Protein AF-A0A843RWC0-F1 (afdb_monomer_lite)

Sequence (268 aa):
MVGRVRRTRRLVSLVPAMLSSRRFPPHRCLAGGLMNKSSHMPDAVPSHVSTDHASERAGVTRRVALQGLAAGLGGSFALPLVAEGHPVQQHVAGRSSTPTTTKASEREFLDPHQFATLSVLAELIVPGAVATESDRFIDAALAVEAPSAQQEFLTALGAIDGFAISRHQGPFKDLGEAEQVALLEEAFTQASGQPGPRPWKKGDPVMPPSPPERPMRTLRDHVDHIKGWVAGAHYSSEAGMKELGWTGNMFFQSYPGCPHPDGHEAAE

Structure (mmCIF, N/CA/C/O backbone):
data_AF-A0A843RWC0-F1
#
_entry.id   AF-A0A843RWC0-F1
#
loop_
_atom_site.group_PDB
_atom_site.id
_atom_site.type_symbol
_atom_site.label_atom_id
_atom_site.label_alt_id
_atom_site.label_comp_id
_atom_site.label_asym_id
_atom_site.label_entity_id
_atom_site.label_seq_id
_atom_site.pdbx_PDB_ins_code
_atom_site.Cartn_x
_atom_site.Cartn_y
_atom_site.Cartn_z
_atom_site.occupancy
_atom_site.B_iso_or_equiv
_atom_site.auth_seq_id
_atom_site.auth_comp_id
_atom_site.auth_asym_id
_atom_site.auth_atom_id
_atom_site.pdbx_PDB_model_num
ATOM 1 N N . MET A 1 1 ? -19.794 47.135 44.739 1.00 41.94 1 MET A N 1
ATOM 2 C CA . MET A 1 1 ? -20.318 46.468 43.525 1.00 41.94 1 MET A CA 1
ATOM 3 C C . MET A 1 1 ? -19.608 45.121 43.432 1.00 41.94 1 MET A C 1
ATOM 5 O O . MET A 1 1 ? -18.414 45.112 43.203 1.00 41.94 1 MET A O 1
ATOM 9 N N . VAL A 1 2 ? -20.146 44.025 43.983 1.00 39.09 2 VAL A N 1
ATOM 10 C CA . VAL A 1 2 ? -21.204 43.150 43.413 1.00 39.09 2 VAL A CA 1
ATOM 11 C C . VAL A 1 2 ? -20.844 42.774 41.960 1.00 39.09 2 VAL A C 1
ATOM 13 O O . VAL A 1 2 ? -20.704 43.671 41.151 1.00 39.09 2 VAL A O 1
ATOM 16 N N . GLY A 1 3 ? -20.654 41.518 41.553 1.00 37.56 3 GLY A N 1
ATOM 17 C CA . GLY A 1 3 ? -21.132 40.288 42.158 1.00 37.56 3 GLY A CA 1
ATOM 18 C C . GLY A 1 3 ? -20.461 39.020 41.625 1.00 37.56 3 GLY A C 1
ATOM 19 O O . GLY A 1 3 ? -19.782 38.974 40.607 1.00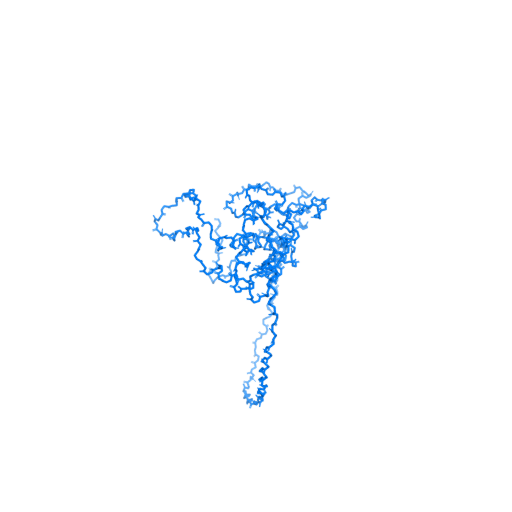 37.56 3 GLY A O 1
ATOM 20 N N . ARG A 1 4 ? -20.692 37.986 42.423 1.00 45.94 4 ARG A N 1
ATOM 21 C CA . ARG A 1 4 ? -20.321 36.583 42.295 1.00 45.94 4 ARG A CA 1
ATOM 22 C C . ARG A 1 4 ? -21.363 35.917 41.392 1.00 45.94 4 ARG A C 1
ATOM 24 O O . ARG A 1 4 ? -22.544 36.014 41.712 1.00 45.94 4 ARG A O 1
ATOM 31 N N . VAL A 1 5 ? -20.966 35.191 40.348 1.00 54.16 5 VAL A N 1
ATOM 32 C CA . VAL A 1 5 ? -21.881 34.269 39.649 1.00 54.16 5 VAL A CA 1
ATOM 33 C C . VAL A 1 5 ? -21.377 32.843 39.823 1.00 54.16 5 VAL A C 1
ATOM 35 O O . VAL A 1 5 ? -20.242 32.500 39.508 1.00 54.16 5 VAL A O 1
ATOM 38 N N . ARG A 1 6 ? -22.242 32.035 40.436 1.00 49.84 6 ARG A N 1
ATOM 39 C CA . ARG A 1 6 ? -22.098 30.609 40.721 1.00 49.84 6 ARG A CA 1
ATOM 40 C C . ARG A 1 6 ? -22.920 29.809 39.706 1.00 49.84 6 ARG A C 1
ATOM 42 O O . ARG A 1 6 ? -24.037 30.214 39.416 1.00 49.84 6 ARG A O 1
ATOM 49 N N . ARG A 1 7 ? -22.439 28.584 39.435 1.00 47.59 7 ARG A N 1
ATOM 50 C CA . ARG A 1 7 ? -23.182 27.362 39.035 1.00 47.59 7 ARG A CA 1
ATOM 51 C C . ARG A 1 7 ? -23.785 27.386 37.614 1.00 47.59 7 ARG A C 1
ATOM 53 O O . ARG A 1 7 ? -24.406 28.342 37.195 1.00 47.59 7 ARG A O 1
ATOM 60 N N . THR A 1 8 ? -23.698 26.308 36.841 1.00 43.59 8 THR A N 1
ATOM 61 C CA . THR A 1 8 ? -24.343 25.024 37.155 1.00 43.59 8 THR A CA 1
ATOM 62 C C . THR A 1 8 ? -23.790 23.901 36.269 1.00 43.59 8 THR A C 1
ATOM 64 O O . THR A 1 8 ? -23.680 24.041 35.057 1.00 43.59 8 THR A O 1
ATOM 67 N N . ARG A 1 9 ? -23.489 22.756 36.898 1.00 47.78 9 ARG A N 1
ATOM 68 C CA . ARG A 1 9 ? -23.377 21.442 36.253 1.00 47.78 9 ARG A CA 1
ATOM 69 C C . ARG A 1 9 ? -24.739 21.063 35.664 1.00 47.78 9 ARG A C 1
ATOM 71 O O . ARG A 1 9 ? -25.733 21.149 36.383 1.00 47.78 9 ARG A O 1
ATOM 78 N N . ARG A 1 10 ? -24.771 20.536 34.439 1.00 47.38 10 ARG A N 1
ATOM 79 C CA . ARG A 1 10 ? -25.832 19.621 33.999 1.00 47.38 10 ARG A CA 1
ATOM 80 C C . ARG A 1 10 ? -25.234 18.235 33.789 1.00 47.38 10 ARG A C 1
ATOM 82 O O . ARG A 1 10 ? -24.500 17.997 32.841 1.00 47.38 10 ARG A O 1
ATOM 89 N N . LEU A 1 11 ? -25.552 17.362 34.739 1.00 44.22 11 LEU A N 1
ATOM 90 C CA . LEU A 1 11 ? -25.630 15.917 34.575 1.00 44.22 11 LEU A CA 1
ATOM 91 C C . LEU A 1 11 ? -26.981 15.606 33.921 1.00 44.22 11 LEU A C 1
ATOM 93 O O . LEU A 1 11 ? -28.006 16.034 34.447 1.00 44.22 11 LEU A O 1
ATOM 97 N N . VAL A 1 12 ? -26.976 14.849 32.828 1.00 47.06 12 VAL A N 1
ATOM 98 C CA . VAL A 1 12 ? -28.115 14.052 32.337 1.00 47.06 12 VAL A CA 1
ATOM 99 C C . VAL A 1 12 ? -27.473 12.768 31.798 1.00 47.06 12 VAL A C 1
ATOM 101 O O . VAL A 1 12 ? -26.729 12.818 30.831 1.00 47.06 12 VAL A O 1
ATOM 104 N N . SER A 1 13 ? -27.370 11.732 32.630 1.00 38.44 13 SER A N 1
ATOM 105 C CA . SER A 1 13 ? -28.323 10.617 32.752 1.00 38.44 13 SER A CA 1
ATOM 106 C C . SER A 1 13 ? -28.263 9.644 31.571 1.00 38.44 13 SER A C 1
ATOM 108 O O . SER A 1 13 ? -28.875 9.869 30.533 1.00 38.44 13 SER A O 1
ATOM 110 N N . LEU A 1 14 ? -27.573 8.526 31.820 1.00 39.59 14 LEU A N 1
ATOM 111 C CA . LEU A 1 14 ? -27.787 7.212 31.210 1.00 39.59 14 LEU A CA 1
ATOM 112 C C . LEU A 1 14 ? -29.277 6.826 31.210 1.00 39.59 14 LEU A C 1
ATOM 114 O O . LEU A 1 14 ? -29.945 7.008 32.228 1.00 39.59 14 LEU A O 1
ATOM 118 N N . VAL A 1 15 ? -29.728 6.158 30.144 1.00 40.38 15 VAL A N 1
ATOM 119 C CA . VAL A 1 15 ? -30.764 5.107 30.186 1.00 40.38 15 VAL A CA 1
ATOM 120 C C . VAL A 1 15 ? -30.348 3.984 29.210 1.00 40.38 15 VAL A C 1
ATOM 122 O O . VAL A 1 15 ? -29.875 4.307 28.120 1.00 40.38 15 VAL A O 1
ATOM 125 N N . PRO A 1 16 ? -30.468 2.690 29.579 1.00 44.75 16 PRO A N 1
ATOM 126 C CA . PRO A 1 16 ? -29.917 1.563 28.825 1.00 44.75 16 PRO A CA 1
ATOM 127 C C . PRO A 1 16 ? -30.960 0.757 28.019 1.00 44.75 16 PRO A C 1
ATOM 129 O O . PRO A 1 16 ? -32.162 0.888 28.216 1.00 44.75 16 PRO A O 1
ATOM 132 N N . ALA A 1 17 ? -30.422 -0.166 27.212 1.00 35.41 17 ALA A N 1
ATOM 133 C CA . ALA A 1 17 ? -30.954 -1.485 26.846 1.00 35.41 17 ALA A CA 1
ATOM 134 C C . ALA A 1 17 ? -32.263 -1.589 26.034 1.00 35.41 17 ALA A C 1
ATOM 136 O O . ALA A 1 17 ? -33.362 -1.467 26.560 1.00 35.41 17 ALA A O 1
ATOM 137 N N . MET A 1 18 ? -32.127 -2.065 24.791 1.00 36.00 18 MET A N 1
ATOM 138 C CA . MET A 1 18 ? -33.084 -2.991 24.175 1.00 36.00 18 MET A CA 1
ATOM 139 C C . MET A 1 18 ? -32.308 -4.103 23.460 1.00 36.00 18 MET A C 1
ATOM 141 O O . MET A 1 18 ? -31.840 -3.961 22.334 1.00 36.00 18 MET A O 1
ATOM 145 N N . LEU A 1 19 ? -32.167 -5.221 24.173 1.00 38.88 19 LEU A N 1
ATOM 146 C CA . LEU A 1 19 ? -31.860 -6.542 23.636 1.00 38.88 19 LEU A CA 1
ATOM 147 C C . LEU A 1 19 ? -32.993 -6.931 22.672 1.00 38.88 19 LEU A C 1
ATOM 149 O O . LEU A 1 19 ? -34.129 -7.108 23.107 1.00 38.88 19 LEU A O 1
ATOM 153 N N . SER A 1 20 ? -32.702 -7.118 21.385 1.00 37.16 20 SER A N 1
ATOM 154 C CA . SER A 1 20 ? -33.625 -7.801 20.472 1.00 37.16 20 SER A CA 1
ATOM 155 C C . SER A 1 20 ? -32.959 -9.058 19.934 1.00 37.16 20 SER A C 1
ATOM 157 O O . SER A 1 20 ? -32.250 -9.060 18.932 1.00 37.16 20 SER A O 1
ATOM 159 N N . SER A 1 21 ? -33.163 -10.142 20.678 1.00 37.38 21 SER A N 1
ATOM 160 C CA . SER A 1 21 ? -32.808 -11.496 20.282 1.00 37.38 21 SER A CA 1
ATOM 161 C C . SER A 1 21 ? -33.795 -11.961 19.210 1.00 37.38 21 SER A C 1
ATOM 163 O O . SER A 1 21 ? -34.965 -12.204 19.506 1.00 37.38 21 SER A O 1
ATOM 165 N N . ARG A 1 22 ? -33.340 -12.103 17.963 1.00 45.22 22 ARG A N 1
ATOM 166 C CA . ARG A 1 22 ? -34.052 -12.888 16.947 1.00 45.22 22 ARG A CA 1
ATOM 167 C C . ARG A 1 22 ? -33.293 -14.184 16.706 1.00 45.22 22 ARG A C 1
ATOM 169 O O . ARG A 1 22 ? -32.331 -14.238 15.951 1.00 45.22 22 ARG A O 1
ATOM 176 N N . ARG A 1 23 ? -33.760 -15.229 17.391 1.00 37.75 23 ARG A N 1
ATOM 177 C CA . ARG A 1 23 ? -33.504 -16.630 17.048 1.00 37.75 23 ARG A CA 1
ATOM 178 C C . ARG A 1 23 ? -34.176 -16.918 15.707 1.00 37.75 23 ARG A C 1
ATOM 180 O O . ARG A 1 23 ? -35.380 -16.704 15.587 1.00 37.75 23 ARG A O 1
ATOM 187 N N . PHE A 1 24 ? -33.422 -17.442 14.747 1.00 36.00 24 PHE A N 1
ATOM 188 C CA . PHE A 1 24 ? -33.965 -18.122 13.573 1.00 36.00 24 PHE A CA 1
ATOM 189 C C . PHE A 1 24 ? -33.447 -19.572 13.547 1.00 36.00 24 PHE A C 1
ATOM 191 O O . PHE A 1 24 ? -32.262 -19.789 13.804 1.00 36.00 24 PHE A O 1
ATOM 198 N N . PRO A 1 25 ? -34.328 -20.566 13.331 1.00 49.59 25 PRO A N 1
ATOM 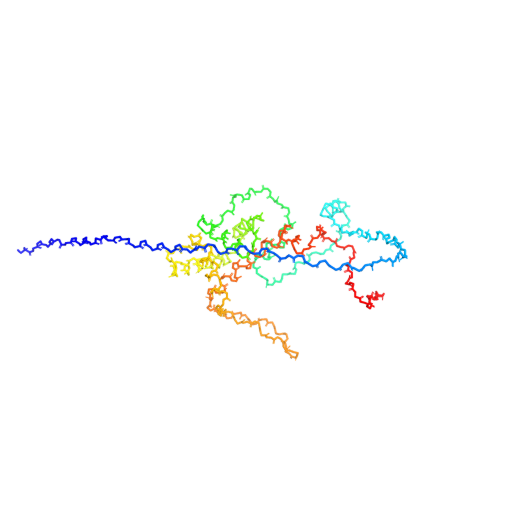199 C CA . PRO A 1 25 ? -34.005 -21.988 13.439 1.00 49.59 25 PRO A CA 1
ATOM 200 C C . PRO A 1 25 ? -33.338 -22.564 12.170 1.00 49.59 25 PRO A C 1
ATOM 202 O O . PRO A 1 25 ? -33.546 -22.037 11.076 1.00 49.59 25 PRO A O 1
ATOM 205 N N . PR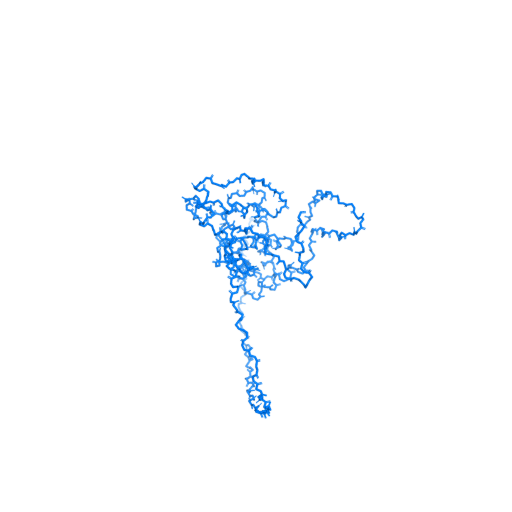O A 1 26 ? -32.594 -23.683 12.287 1.00 45.62 26 PRO A N 1
ATOM 206 C CA . PRO A 1 26 ? -31.990 -24.375 11.151 1.00 45.62 26 PRO A CA 1
ATOM 207 C C . PRO A 1 26 ? -33.005 -25.278 10.431 1.00 45.62 26 PRO A C 1
ATOM 209 O O . PRO A 1 26 ? -33.569 -26.202 11.022 1.00 45.62 26 PRO A O 1
ATOM 212 N N . HIS A 1 27 ? -33.199 -25.066 9.128 1.00 43.75 27 HIS A N 1
ATOM 213 C CA . HIS A 1 27 ? -33.935 -25.999 8.278 1.00 43.75 27 HIS A CA 1
ATOM 214 C C . HIS A 1 27 ? -32.990 -27.024 7.638 1.00 43.75 27 HIS A C 1
ATOM 216 O O . HIS A 1 27 ? -32.232 -26.727 6.725 1.00 43.75 27 HIS A O 1
ATOM 222 N N . ARG A 1 28 ? -33.086 -28.240 8.185 1.00 36.19 28 ARG A N 1
ATOM 223 C CA . ARG A 1 28 ? -33.140 -29.552 7.518 1.00 36.19 28 ARG A CA 1
ATOM 224 C C . ARG A 1 28 ? -32.298 -29.793 6.255 1.00 36.19 28 ARG A C 1
ATOM 226 O O . ARG A 1 28 ? -32.641 -29.383 5.153 1.00 36.19 28 ARG A O 1
ATOM 233 N N . CYS A 1 29 ? -31.336 -30.696 6.451 1.00 31.88 29 CYS A N 1
ATOM 234 C CA . CYS A 1 29 ? -30.887 -31.700 5.491 1.00 31.88 29 CYS A CA 1
ATOM 235 C C . CYS A 1 29 ? -32.060 -32.406 4.790 1.00 31.88 29 CYS A C 1
ATOM 237 O O . CYS A 1 29 ? -32.980 -32.886 5.457 1.00 31.88 29 CYS A O 1
ATOM 239 N N . LEU A 1 30 ? -31.948 -32.583 3.474 1.00 38.56 30 LEU A N 1
ATOM 240 C CA . LEU A 1 30 ? -32.588 -33.673 2.744 1.00 38.56 30 LEU A CA 1
ATOM 241 C C . LEU A 1 30 ? -31.538 -34.342 1.859 1.00 38.56 30 LEU A C 1
ATOM 243 O O . LEU A 1 30 ? -31.072 -33.786 0.870 1.00 38.56 30 LEU A O 1
ATOM 247 N N . ALA A 1 31 ? -31.162 -35.540 2.295 1.00 32.84 31 ALA A N 1
ATOM 248 C CA . ALA A 1 31 ? -30.464 -36.541 1.519 1.00 32.84 31 ALA A CA 1
ATOM 249 C C . ALA A 1 31 ? -31.472 -37.321 0.663 1.00 32.84 31 ALA A C 1
ATOM 251 O O . ALA A 1 31 ? -32.595 -37.588 1.092 1.00 32.84 31 ALA A O 1
ATOM 252 N N . GLY A 1 32 ? -31.026 -37.725 -0.519 1.00 30.11 32 GLY A N 1
ATOM 253 C CA . GLY A 1 32 ? -31.713 -38.615 -1.451 1.00 30.11 32 GLY A CA 1
ATOM 254 C C . GLY A 1 32 ? -31.125 -38.353 -2.834 1.00 30.11 32 GLY A C 1
ATOM 255 O O . GLY A 1 32 ? -31.130 -37.221 -3.287 1.00 30.11 32 GLY A O 1
ATOM 256 N N . GLY A 1 33 ? -30.522 -39.284 -3.552 1.00 29.44 33 GLY A N 1
ATOM 257 C CA . GLY A 1 33 ? -30.536 -40.731 -3.456 1.00 29.44 33 GLY A CA 1
ATOM 258 C C . GLY A 1 33 ? -30.380 -41.232 -4.888 1.00 29.44 33 GLY A C 1
ATOM 259 O O . GLY A 1 33 ? -31.240 -40.965 -5.713 1.00 29.44 33 GLY A O 1
ATOM 260 N N . LEU A 1 34 ? -29.250 -41.888 -5.155 1.00 31.42 34 LEU A N 1
ATOM 261 C CA . LEU A 1 34 ? -29.062 -42.992 -6.102 1.00 31.42 34 LEU A CA 1
ATOM 262 C C . LEU A 1 34 ? -29.864 -42.968 -7.416 1.00 31.42 34 LEU A C 1
ATOM 264 O O . LEU A 1 34 ? -31.028 -43.349 -7.442 1.00 31.42 34 LEU A O 1
ATOM 268 N N . MET A 1 35 ? -29.158 -42.777 -8.534 1.00 36.03 35 MET A N 1
ATOM 269 C CA . MET A 1 35 ? -29.454 -43.521 -9.761 1.00 36.03 35 MET A CA 1
ATOM 270 C C . MET A 1 35 ? -28.163 -43.826 -10.523 1.00 36.03 35 MET A C 1
ATOM 272 O O . MET A 1 35 ? -27.594 -43.015 -11.243 1.00 36.03 35 MET A O 1
ATOM 276 N N . ASN A 1 36 ? -27.712 -45.052 -10.279 1.00 33.12 36 ASN A N 1
ATOM 277 C CA . ASN A 1 36 ? -26.715 -45.810 -11.010 1.00 33.12 36 ASN A CA 1
ATOM 278 C C . ASN A 1 36 ? -27.250 -46.136 -12.414 1.00 33.12 36 ASN A C 1
ATOM 280 O O . ASN A 1 36 ? -28.329 -46.719 -12.535 1.00 33.12 36 ASN A O 1
ATOM 284 N N . LYS A 1 37 ? -26.490 -45.820 -13.466 1.00 35.31 37 LYS A N 1
ATOM 285 C CA . LYS A 1 37 ? -26.663 -46.468 -14.768 1.00 35.31 37 LYS A CA 1
ATOM 286 C C . LYS A 1 37 ? -25.303 -46.832 -15.347 1.00 35.31 37 LYS A C 1
ATOM 288 O O . LYS A 1 37 ? -24.637 -46.047 -16.009 1.00 35.31 37 LYS A O 1
ATOM 293 N N . SER A 1 38 ? -24.918 -48.062 -15.033 1.00 30.41 38 SER A N 1
ATOM 294 C CA . SER A 1 38 ? -23.846 -48.821 -15.659 1.00 30.41 38 SER A CA 1
ATOM 295 C C . SER A 1 38 ? -24.101 -48.972 -17.162 1.00 30.41 38 SER A C 1
ATOM 297 O O . SER A 1 38 ? -25.205 -49.343 -17.566 1.00 30.41 38 SER A O 1
ATOM 299 N N . SER A 1 39 ? -23.089 -48.730 -17.990 1.00 34.53 39 SER A N 1
ATOM 300 C CA . SER A 1 39 ? -22.982 -49.289 -19.342 1.00 34.53 39 SER A CA 1
ATOM 301 C C . SER A 1 39 ? -21.505 -49.377 -19.727 1.00 34.53 39 SER A C 1
ATOM 303 O O . SER A 1 39 ? -20.906 -48.408 -20.168 1.00 34.53 39 SER A O 1
ATOM 305 N N . HIS A 1 40 ? -20.948 -50.553 -19.438 1.00 29.28 40 HIS A N 1
ATOM 306 C CA . HIS A 1 40 ? -19.999 -51.324 -20.246 1.00 29.28 40 HIS A CA 1
ATOM 307 C C . HIS A 1 40 ? -18.946 -50.582 -21.095 1.00 29.28 40 HIS A C 1
ATOM 309 O O . HIS A 1 40 ? -19.242 -50.019 -22.144 1.00 29.28 40 HIS A O 1
ATOM 315 N N . MET A 1 41 ? -17.690 -50.767 -20.684 1.00 35.72 41 MET A N 1
ATOM 316 C CA . MET A 1 41 ? -16.516 -50.912 -21.551 1.00 35.72 41 MET A CA 1
ATOM 317 C C . MET A 1 41 ? -16.250 -52.428 -21.707 1.00 35.72 41 MET A C 1
ATOM 319 O O . MET A 1 41 ? -16.558 -53.172 -20.769 1.00 35.72 41 MET A O 1
ATOM 323 N N . PRO A 1 42 ? -15.808 -52.914 -22.879 1.00 48.34 42 PRO A N 1
ATOM 324 C CA . PRO A 1 42 ? -14.401 -53.334 -23.063 1.00 48.34 42 PRO A CA 1
ATOM 325 C C . PRO A 1 42 ? -13.903 -52.993 -24.495 1.00 48.34 42 PRO A C 1
ATOM 327 O O . PRO A 1 42 ? -14.703 -52.625 -25.344 1.00 48.34 42 PRO A O 1
ATOM 330 N N . ASP A 1 43 ? -12.639 -53.040 -24.910 1.00 27.30 43 ASP A N 1
ATOM 331 C CA . ASP A 1 43 ? -11.367 -53.503 -24.360 1.00 27.30 43 ASP A CA 1
ATOM 332 C C . ASP A 1 43 ? -10.225 -52.786 -25.123 1.00 27.30 43 ASP A C 1
ATOM 334 O O . ASP A 1 43 ? -10.416 -52.303 -26.239 1.00 27.30 43 ASP A O 1
ATOM 338 N N . ALA A 1 44 ? -9.061 -52.740 -24.471 1.00 31.48 44 ALA A N 1
ATOM 339 C CA . ALA A 1 44 ? -7.677 -52.531 -24.926 1.00 31.48 44 ALA A CA 1
ATOM 340 C C . ALA A 1 44 ? -7.352 -52.300 -26.421 1.00 31.48 44 ALA A C 1
ATOM 342 O O . ALA A 1 44 ? -7.756 -53.113 -27.236 1.00 31.48 44 ALA A O 1
ATOM 343 N N . VAL A 1 45 ? -6.469 -51.319 -26.723 1.00 31.62 45 VAL A N 1
ATOM 344 C CA . VAL A 1 45 ? -5.088 -51.439 -27.301 1.00 31.62 45 VAL A CA 1
ATOM 345 C C . VAL A 1 45 ? -4.388 -50.046 -27.207 1.00 31.62 45 VAL A C 1
ATOM 347 O O . VAL A 1 45 ? -5.088 -49.038 -27.179 1.00 31.62 45 VAL A O 1
ATOM 350 N N . PRO A 1 46 ? -3.049 -49.913 -27.292 1.00 38.50 46 PRO A N 1
ATOM 351 C CA . PRO A 1 46 ? -2.007 -50.238 -26.326 1.00 38.50 46 PRO A CA 1
ATOM 352 C C . PRO A 1 46 ? -1.389 -48.989 -25.662 1.00 38.50 46 PRO A C 1
ATOM 354 O O . PRO A 1 46 ? -1.409 -47.870 -26.172 1.00 38.50 46 PRO A O 1
ATOM 357 N N . SER A 1 47 ? -0.723 -49.246 -24.544 1.00 35.88 47 SER A N 1
ATOM 358 C CA . SER A 1 47 ? 0.215 -48.360 -23.870 1.00 35.88 47 SER A CA 1
ATOM 359 C C . SER A 1 47 ? 1.332 -47.895 -24.814 1.00 35.88 47 SER A C 1
ATOM 361 O O . SER A 1 47 ? 2.304 -48.617 -25.037 1.00 35.88 47 SER A O 1
ATOM 363 N N . HIS A 1 48 ? 1.244 -46.665 -25.321 1.00 34.50 48 HIS A N 1
ATOM 364 C CA . HIS A 1 48 ? 2.454 -45.925 -25.652 1.00 34.50 48 HIS A CA 1
ATOM 365 C C . HIS A 1 48 ? 3.033 -45.410 -24.339 1.00 34.50 48 HIS A C 1
ATOM 367 O O . HIS A 1 48 ? 2.490 -44.509 -23.703 1.00 34.50 48 HIS A O 1
ATOM 373 N N . VAL A 1 49 ? 4.135 -46.034 -23.927 1.00 36.16 49 VAL A N 1
ATOM 374 C CA . VAL A 1 49 ? 5.142 -45.400 -23.080 1.00 36.16 49 VAL A CA 1
ATOM 375 C C . VAL A 1 49 ? 5.519 -44.095 -23.782 1.00 36.16 49 VAL A C 1
ATOM 377 O O . VAL A 1 49 ? 6.333 -44.083 -24.702 1.00 36.16 49 VAL A O 1
ATOM 380 N N . SER A 1 50 ? 4.875 -42.995 -23.393 1.00 31.67 50 SER A N 1
ATOM 381 C CA . SER A 1 50 ? 5.489 -41.683 -23.522 1.00 31.67 50 SER A CA 1
ATOM 382 C C . SER A 1 50 ? 6.618 -41.695 -22.515 1.00 31.67 50 SER A C 1
ATOM 384 O O . SER A 1 50 ? 6.412 -41.511 -21.319 1.00 31.67 50 SER A O 1
ATOM 386 N N . THR A 1 51 ? 7.806 -42.013 -23.019 1.00 31.03 51 THR A N 1
ATOM 387 C CA . THR A 1 51 ? 9.063 -41.612 -22.412 1.00 31.03 51 THR A CA 1
ATOM 388 C C . THR A 1 51 ? 8.900 -40.202 -21.878 1.00 31.03 51 THR A C 1
ATOM 390 O O . THR A 1 51 ? 8.558 -39.288 -22.633 1.00 31.03 51 THR A O 1
ATOM 393 N N . ASP A 1 52 ? 9.113 -40.067 -20.572 1.00 32.47 52 ASP A N 1
ATOM 394 C CA . ASP A 1 52 ? 9.341 -38.806 -19.897 1.00 32.47 52 ASP A CA 1
ATOM 395 C C . ASP A 1 52 ? 10.362 -37.999 -20.706 1.00 32.47 52 ASP A C 1
ATOM 397 O O . ASP A 1 52 ? 11.571 -38.126 -20.535 1.00 32.47 52 ASP A O 1
ATOM 401 N N . HIS A 1 53 ? 9.879 -37.100 -21.559 1.00 32.97 53 HIS A N 1
ATOM 402 C CA . HIS A 1 53 ? 10.577 -35.851 -21.793 1.00 32.97 53 HIS A CA 1
ATOM 403 C C . HIS A 1 53 ? 10.201 -34.920 -20.645 1.00 32.97 53 HIS A C 1
ATOM 405 O O . HIS A 1 53 ? 9.641 -33.840 -20.826 1.00 32.97 53 HIS A O 1
ATOM 411 N N . ALA A 1 54 ? 10.584 -35.335 -19.435 1.00 34.31 54 ALA A N 1
ATOM 412 C CA . ALA A 1 54 ? 11.111 -34.404 -18.465 1.00 34.31 54 ALA A CA 1
ATOM 413 C C . ALA A 1 54 ? 12.358 -33.788 -19.114 1.00 34.31 54 ALA A C 1
ATOM 415 O O . ALA A 1 54 ? 13.490 -34.174 -18.842 1.00 34.31 54 ALA A O 1
ATOM 416 N N . SER A 1 55 ? 12.141 -32.847 -20.038 1.00 34.81 55 SER A N 1
ATOM 417 C CA . SER A 1 55 ? 13.122 -31.812 -20.288 1.00 34.81 55 SER A CA 1
ATOM 418 C C . SER A 1 55 ? 13.237 -31.109 -18.951 1.00 34.81 55 SER A C 1
ATOM 420 O O . SER A 1 55 ? 12.403 -30.270 -18.599 1.00 34.81 55 SER A O 1
ATOM 422 N N . GLU A 1 56 ? 14.221 -31.541 -18.165 1.00 44.16 56 GLU A N 1
ATOM 423 C CA . GLU A 1 56 ? 14.785 -30.776 -17.073 1.00 44.16 56 GLU A CA 1
ATOM 424 C C . GLU A 1 56 ? 14.759 -29.321 -17.525 1.00 44.16 56 GLU A C 1
ATOM 426 O O . GLU A 1 56 ? 15.335 -28.960 -18.555 1.00 44.16 56 GLU A O 1
ATOM 431 N N . ARG A 1 57 ? 13.965 -28.505 -16.828 1.00 53.00 57 ARG A N 1
ATOM 432 C CA . ARG A 1 57 ? 13.941 -27.063 -17.029 1.00 53.00 57 ARG A CA 1
ATOM 433 C C . ARG A 1 57 ? 15.341 -26.593 -16.658 1.00 53.00 57 ARG A C 1
ATOM 435 O O . ARG A 1 57 ? 15.570 -26.280 -15.494 1.00 53.00 57 ARG A O 1
ATOM 442 N N . ALA A 1 58 ? 16.269 -26.627 -17.613 1.00 57.69 58 ALA A N 1
ATOM 443 C CA . ALA A 1 58 ? 17.689 -26.344 -17.445 1.00 57.69 58 ALA A CA 1
ATOM 444 C C . ALA A 1 58 ? 17.890 -24.840 -17.233 1.00 57.69 58 ALA A C 1
ATOM 446 O O . ALA A 1 58 ? 18.463 -24.120 -18.047 1.00 57.69 58 ALA A O 1
ATOM 447 N N . GLY A 1 59 ? 17.319 -24.338 -16.146 1.00 58.69 59 GLY A N 1
ATOM 448 C CA . GLY A 1 59 ? 17.536 -22.996 -15.674 1.00 58.69 59 GLY A CA 1
ATOM 449 C C . GLY A 1 59 ? 18.711 -22.982 -14.721 1.00 58.69 59 GLY A C 1
ATOM 450 O O . GLY A 1 59 ? 18.948 -23.908 -13.941 1.00 58.69 59 GLY A O 1
ATOM 451 N N . VAL A 1 60 ? 19.473 -21.903 -14.794 1.00 71.31 60 VAL A N 1
ATOM 452 C CA . VAL A 1 60 ? 20.577 -21.687 -13.872 1.00 71.31 60 VAL A CA 1
ATOM 453 C C . VAL A 1 60 ? 19.977 -21.200 -12.556 1.00 71.31 60 VAL A C 1
ATOM 455 O O . VAL A 1 60 ? 19.383 -20.120 -12.479 1.00 71.31 60 VAL A O 1
ATOM 458 N N . THR A 1 61 ? 20.113 -22.013 -11.510 1.00 70.88 61 THR A N 1
ATOM 459 C CA . THR A 1 61 ? 19.702 -21.623 -10.157 1.00 70.88 61 THR A CA 1
ATOM 460 C C . THR A 1 61 ? 20.654 -20.563 -9.606 1.00 70.88 61 THR A C 1
ATOM 462 O O . THR A 1 61 ? 21.819 -20.486 -10.004 1.00 70.88 61 THR A O 1
ATOM 465 N N . ARG A 1 62 ? 20.199 -19.760 -8.634 1.00 71.25 62 ARG A N 1
ATOM 466 C CA . ARG A 1 62 ? 21.016 -18.712 -7.988 1.00 71.25 62 ARG A CA 1
ATOM 467 C C . ARG A 1 62 ? 22.395 -19.217 -7.548 1.00 71.25 62 ARG A C 1
ATOM 469 O O . ARG A 1 62 ? 23.389 -18.519 -7.712 1.00 71.25 62 ARG A O 1
ATOM 476 N N . ARG A 1 63 ? 22.465 -20.438 -7.009 1.00 71.75 63 ARG A N 1
ATOM 477 C CA . ARG A 1 63 ? 23.718 -21.048 -6.546 1.00 71.75 63 ARG A CA 1
ATOM 478 C C . ARG A 1 63 ? 24.683 -21.316 -7.697 1.00 71.75 63 ARG A C 1
ATOM 480 O O . ARG A 1 63 ? 25.859 -21.005 -7.564 1.00 71.75 63 ARG A O 1
ATOM 487 N N . VAL A 1 64 ? 24.180 -21.837 -8.812 1.00 69.56 64 VAL A N 1
ATOM 488 C CA . VAL A 1 64 ? 24.983 -22.136 -10.005 1.00 69.56 64 VAL A CA 1
ATOM 489 C C . VAL A 1 64 ? 25.428 -20.843 -10.692 1.00 69.56 64 VAL A C 1
ATOM 491 O O . VAL A 1 64 ? 26.585 -20.734 -11.085 1.00 69.56 64 VAL A O 1
ATOM 494 N N . ALA A 1 65 ? 24.564 -19.825 -10.748 1.00 67.88 65 ALA A N 1
ATOM 495 C CA . ALA A 1 65 ? 24.925 -18.505 -11.264 1.00 67.88 65 ALA A CA 1
ATOM 496 C C . ALA A 1 65 ? 26.042 -17.858 -10.427 1.00 67.88 65 ALA A C 1
ATOM 498 O O . ALA A 1 65 ? 27.032 -17.385 -10.979 1.00 67.88 65 ALA A O 1
ATOM 499 N N . LEU A 1 66 ? 25.929 -17.893 -9.093 1.00 71.25 66 LEU A N 1
ATOM 500 C CA . LEU A 1 66 ? 26.960 -17.366 -8.192 1.00 71.25 66 LEU A CA 1
ATOM 501 C C . LEU A 1 66 ? 28.266 -18.171 -8.258 1.00 71.25 66 LEU A C 1
ATOM 503 O O . LEU A 1 66 ? 29.344 -17.582 -8.228 1.00 71.25 66 LEU A O 1
ATOM 507 N N . GLN A 1 67 ? 28.188 -19.498 -8.387 1.00 70.31 67 GLN A N 1
ATOM 508 C CA . GLN A 1 67 ? 29.361 -20.349 -8.609 1.00 70.31 67 GLN A CA 1
ATOM 509 C C . GLN A 1 67 ? 30.050 -20.028 -9.945 1.00 70.31 67 GLN A C 1
ATOM 511 O O . GLN A 1 67 ? 31.274 -19.953 -9.988 1.00 70.31 67 GLN A O 1
ATOM 516 N N . GLY A 1 68 ? 29.284 -19.767 -11.009 1.00 65.56 68 GLY A N 1
ATOM 517 C CA . GLY A 1 68 ? 29.814 -19.346 -12.311 1.00 65.56 68 GLY A CA 1
ATOM 518 C C . GLY A 1 68 ? 30.456 -17.953 -12.293 1.00 65.56 68 GLY A C 1
ATOM 519 O O . GLY A 1 68 ? 31.476 -17.735 -12.945 1.00 65.56 68 GLY A O 1
ATOM 520 N N . LEU A 1 69 ? 29.913 -17.027 -11.496 1.00 64.12 69 LEU A N 1
ATOM 521 C CA . LEU A 1 69 ? 30.472 -15.684 -11.298 1.00 64.12 69 LEU A CA 1
ATOM 522 C C . LEU A 1 69 ? 31.790 -15.736 -10.508 1.00 64.12 69 LEU A C 1
ATOM 524 O O . LEU A 1 69 ? 32.759 -15.084 -10.888 1.00 64.12 69 LEU A O 1
ATOM 528 N N . ALA A 1 70 ? 31.867 -16.580 -9.473 1.00 61.88 70 ALA A N 1
ATOM 529 C CA . ALA A 1 70 ? 33.109 -16.850 -8.745 1.00 61.88 70 ALA A CA 1
ATOM 530 C C . ALA A 1 70 ? 34.175 -17.547 -9.616 1.00 61.88 70 ALA A C 1
ATOM 532 O O . ALA A 1 70 ? 35.368 -17.370 -9.383 1.00 61.88 70 ALA A O 1
ATOM 533 N N . ALA A 1 71 ? 33.749 -18.301 -10.635 1.00 66.50 71 ALA A N 1
ATOM 534 C CA . ALA A 1 71 ? 34.625 -18.928 -11.623 1.00 66.50 71 ALA A CA 1
ATOM 535 C C . ALA A 1 71 ? 35.042 -17.991 -12.781 1.00 66.50 71 ALA A C 1
ATOM 537 O O . ALA A 1 71 ? 35.812 -18.406 -13.642 1.00 66.50 71 ALA A O 1
ATOM 538 N N . GLY A 1 72 ? 34.575 -16.734 -12.807 1.00 52.50 72 GLY A N 1
ATOM 539 C CA . GLY A 1 72 ? 35.066 -15.703 -13.731 1.00 52.50 72 GLY A CA 1
ATOM 540 C C . GLY A 1 72 ? 34.591 -15.810 -15.188 1.00 52.50 72 GLY A C 1
ATOM 541 O O . GLY A 1 72 ? 35.244 -15.252 -16.065 1.00 52.50 72 GLY A O 1
ATOM 542 N N . LEU A 1 73 ? 33.473 -16.496 -15.469 1.00 51.34 73 LEU A N 1
ATOM 543 C CA . LEU A 1 73 ? 32.979 -16.750 -16.841 1.00 51.34 73 LEU A CA 1
ATOM 544 C C . LEU A 1 73 ? 31.684 -15.994 -17.234 1.00 51.34 73 LEU A C 1
ATOM 546 O O . LEU A 1 73 ? 30.994 -16.410 -18.161 1.00 51.34 73 LEU A O 1
ATOM 550 N N . GLY A 1 74 ? 31.322 -14.889 -16.570 1.00 48.59 74 GLY A N 1
ATOM 551 C CA . GLY A 1 74 ? 30.082 -14.139 -16.853 1.00 48.59 74 GLY A CA 1
ATOM 552 C C . GLY A 1 74 ? 30.325 -12.730 -17.395 1.00 48.59 74 GLY A C 1
ATOM 553 O O . GLY A 1 74 ? 30.665 -11.833 -16.630 1.00 48.59 74 GLY A O 1
ATOM 554 N N . GLY A 1 75 ? 30.152 -12.549 -18.707 1.00 50.25 75 GLY A N 1
ATOM 555 C CA . GLY A 1 75 ? 30.345 -11.291 -19.429 1.00 50.25 75 GLY A CA 1
ATOM 556 C C . GLY A 1 75 ? 29.312 -10.195 -19.136 1.00 50.25 75 GLY A C 1
ATOM 557 O O . GLY A 1 75 ? 28.184 -10.439 -18.718 1.00 50.25 75 GLY A O 1
ATOM 558 N N . SER A 1 76 ? 29.773 -8.972 -19.373 1.00 54.12 76 SER A N 1
ATOM 559 C CA . SER A 1 76 ? 29.158 -7.656 -19.211 1.00 54.12 76 SER A CA 1
ATOM 560 C C . SER A 1 76 ? 27.732 -7.519 -19.760 1.00 54.12 76 SER A C 1
ATOM 562 O O . SER A 1 76 ? 27.464 -8.008 -20.847 1.00 54.12 76 SER A O 1
ATOM 564 N N . PHE A 1 77 ? 26.872 -6.797 -19.026 1.00 49.25 77 PHE A N 1
ATOM 565 C CA . PHE A 1 77 ? 25.914 -5.748 -19.453 1.00 49.25 77 PHE A CA 1
ATOM 566 C C . PHE A 1 77 ? 24.711 -5.712 -18.493 1.00 49.25 77 PHE A C 1
ATOM 568 O O . PHE A 1 77 ? 23.718 -6.403 -18.688 1.00 49.25 77 PHE A O 1
ATOM 575 N N . ALA A 1 78 ? 24.775 -4.856 -17.471 1.00 50.72 78 ALA A N 1
ATOM 576 C CA . ALA A 1 78 ? 23.593 -4.417 -16.732 1.00 50.72 78 ALA A CA 1
ATOM 577 C C . ALA A 1 78 ? 23.487 -2.897 -16.883 1.00 50.72 78 ALA A C 1
ATOM 579 O O . ALA A 1 78 ? 23.996 -2.139 -16.061 1.00 50.72 78 ALA A O 1
ATOM 580 N N . LEU A 1 79 ? 22.887 -2.448 -17.987 1.00 44.97 79 LEU A N 1
ATOM 581 C CA . LEU A 1 79 ? 22.407 -1.073 -18.083 1.00 44.97 79 LEU A CA 1
ATOM 582 C C . LEU A 1 79 ? 21.099 -1.002 -17.283 1.00 44.97 79 LEU A C 1
ATOM 584 O O . LEU A 1 79 ? 20.164 -1.731 -17.622 1.00 44.97 79 LEU A O 1
ATOM 588 N N . PRO A 1 80 ? 21.002 -0.174 -16.229 1.00 45.78 80 PRO A N 1
ATOM 589 C CA . PRO A 1 80 ? 19.743 0.017 -15.533 1.00 45.78 80 PRO A CA 1
ATOM 590 C C . PRO A 1 80 ? 18.819 0.810 -16.459 1.00 45.78 80 PRO A C 1
ATOM 592 O O . PRO A 1 80 ? 18.971 2.019 -16.630 1.00 45.78 80 PRO A O 1
ATOM 595 N N . LEU A 1 81 ? 17.872 0.124 -17.094 1.00 46.09 81 LEU A N 1
ATOM 596 C CA . LEU A 1 81 ? 16.765 0.787 -17.765 1.00 46.09 81 LEU A CA 1
ATOM 597 C C . LEU A 1 81 ? 15.821 1.293 -16.666 1.00 46.09 81 LEU A C 1
ATOM 599 O O . LEU A 1 81 ? 15.034 0.530 -16.110 1.00 46.09 81 LEU A O 1
ATOM 603 N N . VAL A 1 82 ? 15.951 2.568 -16.299 1.00 46.06 82 VAL A N 1
ATOM 604 C CA . VAL A 1 82 ? 15.049 3.211 -15.337 1.00 46.06 82 VAL A CA 1
ATOM 605 C C . VAL A 1 82 ? 13.732 3.483 -16.058 1.00 46.06 82 VAL A C 1
ATOM 607 O O . VAL A 1 82 ? 13.596 4.470 -16.775 1.00 46.06 82 VAL A O 1
ATOM 610 N N . ALA A 1 83 ? 12.763 2.585 -15.908 1.00 44.88 83 ALA A N 1
ATOM 611 C CA . ALA A 1 83 ? 11.373 2.950 -16.134 1.00 44.88 83 ALA A CA 1
ATOM 612 C C . ALA A 1 83 ? 10.949 3.892 -14.995 1.00 44.88 83 ALA A C 1
ATOM 614 O O . ALA A 1 83 ? 11.212 3.580 -13.830 1.00 44.88 83 ALA A O 1
ATOM 615 N N . GLU A 1 84 ? 10.293 5.019 -15.300 1.00 50.00 84 GLU A N 1
ATOM 616 C CA . GLU A 1 84 ? 9.563 5.808 -14.294 1.00 50.00 84 GLU A CA 1
ATOM 617 C C . GLU A 1 84 ? 8.357 4.987 -13.808 1.00 50.00 84 GLU A C 1
ATOM 619 O O . GLU A 1 84 ? 7.221 5.153 -14.245 1.00 50.00 84 GLU A O 1
ATOM 624 N N . GLY A 1 85 ? 8.643 3.999 -12.966 1.00 60.09 85 GLY A N 1
ATOM 625 C CA . GLY A 1 85 ? 7.671 3.186 -12.259 1.00 60.09 85 GLY A CA 1
ATOM 626 C C . GLY A 1 85 ? 7.475 3.691 -10.836 1.00 60.09 85 GLY A C 1
ATOM 627 O O . GLY A 1 85 ? 8.171 4.584 -10.356 1.00 60.09 85 GLY A O 1
ATOM 628 N N . HIS A 1 86 ? 6.520 3.082 -10.143 1.00 70.38 86 HIS A N 1
ATOM 629 C CA . HIS A 1 86 ? 6.277 3.327 -8.727 1.00 70.38 86 HIS A CA 1
ATOM 630 C C . HIS A 1 86 ? 7.588 3.226 -7.906 1.00 70.38 86 HIS A C 1
ATOM 632 O O . HIS A 1 86 ? 8.348 2.293 -8.167 1.00 70.38 86 HIS A O 1
ATOM 638 N N . PRO A 1 87 ? 7.868 4.108 -6.922 1.00 77.06 87 PRO A N 1
ATOM 639 C CA . PRO A 1 87 ? 9.163 4.176 -6.216 1.00 77.06 87 PRO A CA 1
ATOM 640 C C . PRO A 1 87 ? 9.659 2.823 -5.679 1.00 77.06 87 PRO A C 1
ATOM 642 O O . PRO A 1 87 ? 10.818 2.455 -5.873 1.00 77.06 87 PRO A O 1
ATOM 645 N N . VAL A 1 88 ? 8.741 1.992 -5.165 1.00 78.06 88 VAL A N 1
ATOM 646 C CA . VAL A 1 88 ? 9.023 0.604 -4.748 1.00 78.06 88 VAL A CA 1
ATOM 647 C C . VAL A 1 88 ? 9.783 -0.227 -5.794 1.00 78.06 88 VAL A C 1
ATOM 649 O O . VAL A 1 88 ? 10.591 -1.073 -5.429 1.00 78.06 88 VAL A O 1
ATOM 652 N N . GLN A 1 89 ? 9.577 0.014 -7.092 1.00 76.12 89 GLN A N 1
ATOM 653 C CA . GLN A 1 89 ? 10.211 -0.741 -8.177 1.00 76.12 89 GLN A CA 1
ATOM 654 C C . GLN A 1 89 ? 11.733 -0.547 -8.201 1.00 76.12 89 GLN A C 1
ATOM 656 O O . GLN A 1 89 ? 12.464 -1.472 -8.555 1.00 76.12 89 GLN A O 1
ATOM 661 N N . GLN A 1 90 ? 12.229 0.612 -7.757 1.00 75.81 90 GLN A N 1
ATOM 662 C CA . GLN A 1 90 ? 13.666 0.866 -7.621 1.00 75.81 90 GLN A CA 1
ATOM 663 C C . GLN A 1 90 ? 14.273 -0.020 -6.524 1.00 75.81 90 GLN A C 1
ATOM 665 O O . GLN A 1 90 ? 15.317 -0.648 -6.718 1.00 75.81 90 GLN A O 1
ATOM 670 N N . HIS A 1 91 ? 13.573 -0.145 -5.394 1.00 72.31 91 HIS A N 1
ATOM 671 C CA . HIS A 1 91 ? 13.978 -1.006 -4.284 1.00 72.31 91 HIS A CA 1
ATOM 672 C C . HIS A 1 91 ? 13.866 -2.494 -4.622 1.00 72.31 91 HIS A C 1
ATOM 674 O O . HIS A 1 91 ? 14.736 -3.279 -4.246 1.00 72.31 91 HIS A O 1
ATOM 680 N N . VAL A 1 92 ? 12.838 -2.881 -5.378 1.00 73.81 92 VAL A N 1
ATOM 681 C CA . VAL A 1 92 ? 12.662 -4.246 -5.887 1.00 73.81 92 VAL A CA 1
ATOM 682 C C . VAL A 1 92 ? 13.818 -4.646 -6.800 1.00 73.81 92 VAL A C 1
ATOM 684 O O . VAL A 1 92 ? 14.417 -5.700 -6.589 1.00 73.81 92 VAL A O 1
ATOM 687 N N . ALA A 1 93 ? 14.193 -3.795 -7.760 1.00 65.75 93 ALA A N 1
ATOM 688 C CA . ALA A 1 93 ? 15.323 -4.064 -8.649 1.00 65.75 93 ALA A CA 1
ATOM 689 C C . ALA A 1 93 ? 16.646 -4.229 -7.867 1.00 65.75 93 ALA A C 1
ATOM 691 O O . ALA A 1 93 ? 17.465 -5.101 -8.177 1.00 65.75 93 ALA A O 1
ATOM 692 N N . GLY A 1 94 ? 16.823 -3.440 -6.800 1.00 58.84 94 GLY A N 1
ATOM 693 C CA . GLY A 1 94 ? 17.979 -3.493 -5.900 1.00 58.84 94 GLY A CA 1
ATOM 694 C C . GLY A 1 94 ? 17.999 -4.669 -4.912 1.00 58.84 94 GLY A C 1
ATOM 695 O O . GLY A 1 94 ? 19.066 -4.993 -4.379 1.00 58.84 94 GLY A O 1
ATOM 696 N N . ARG A 1 95 ? 16.867 -5.360 -4.699 1.00 61.25 95 ARG A N 1
ATOM 697 C CA . ARG A 1 95 ? 16.717 -6.495 -3.758 1.00 61.25 95 ARG A CA 1
ATOM 698 C C . ARG A 1 95 ? 17.612 -7.697 -4.106 1.00 61.25 95 ARG A C 1
ATOM 700 O O . ARG A 1 95 ? 17.844 -8.569 -3.274 1.00 61.25 95 ARG A O 1
ATOM 707 N N . SER A 1 96 ? 18.164 -7.706 -5.321 1.00 51.09 96 SER A N 1
ATOM 708 C CA . SER A 1 96 ? 19.159 -8.657 -5.836 1.00 51.09 96 SER A CA 1
ATOM 709 C C . SER A 1 96 ? 20.541 -8.550 -5.171 1.00 51.09 96 SER A C 1
ATOM 711 O O . SER A 1 96 ? 21.361 -9.461 -5.307 1.00 51.09 96 SER A O 1
ATOM 713 N N . SER A 1 97 ? 20.825 -7.448 -4.473 1.00 43.25 97 SER A N 1
ATOM 714 C CA . SER A 1 97 ? 22.093 -7.249 -3.770 1.00 43.25 97 SER A CA 1
ATOM 715 C C . SER A 1 97 ? 22.037 -7.868 -2.371 1.00 43.25 97 SER A C 1
ATOM 717 O O . SER A 1 97 ? 21.049 -7.758 -1.650 1.00 43.25 97 SER A O 1
ATOM 719 N N . THR A 1 98 ? 23.084 -8.618 -2.026 1.00 40.88 98 THR A N 1
ATOM 720 C CA . THR A 1 98 ? 23.245 -9.351 -0.762 1.00 40.88 98 THR A CA 1
ATOM 721 C C . THR A 1 98 ? 22.812 -8.529 0.453 1.00 40.88 98 THR A C 1
ATOM 723 O O . THR A 1 98 ? 23.136 -7.342 0.496 1.00 40.88 98 THR A O 1
ATOM 726 N N . PRO A 1 99 ? 22.172 -9.138 1.471 1.00 42.97 99 PRO A N 1
ATOM 727 C CA . PRO A 1 99 ? 21.888 -8.435 2.708 1.00 42.97 99 PRO A CA 1
ATOM 728 C C . PRO A 1 99 ? 23.227 -8.055 3.333 1.00 42.97 99 PRO A C 1
ATOM 730 O O . PRO A 1 99 ? 23.950 -8.908 3.848 1.00 42.97 99 PRO A O 1
ATOM 733 N N . THR A 1 100 ? 23.593 -6.778 3.272 1.00 39.16 100 THR A N 1
ATOM 734 C CA . THR A 1 100 ? 24.564 -6.257 4.222 1.00 39.16 100 THR A CA 1
ATOM 735 C C . THR A 1 100 ? 23.917 -6.467 5.578 1.00 39.16 100 THR A C 1
ATOM 737 O O . THR A 1 100 ? 22.831 -5.946 5.827 1.00 39.16 100 THR A O 1
ATOM 740 N N . THR A 1 101 ? 24.532 -7.317 6.399 1.00 40.31 101 THR A N 1
ATOM 741 C CA . THR A 1 101 ? 24.136 -7.630 7.773 1.00 40.31 101 THR A CA 1
ATOM 742 C C . THR A 1 101 ? 24.228 -6.373 8.638 1.00 40.31 101 THR A C 1
ATOM 744 O O . THR A 1 101 ? 25.089 -6.242 9.499 1.00 40.31 101 THR A O 1
ATOM 747 N N . THR A 1 102 ? 23.336 -5.426 8.403 1.00 41.56 102 THR A N 1
ATOM 748 C CA . THR A 1 102 ? 22.945 -4.407 9.361 1.00 41.56 102 THR A CA 1
ATOM 749 C C . THR A 1 102 ? 21.562 -4.841 9.797 1.00 41.56 102 THR A C 1
ATOM 751 O O . THR A 1 102 ? 20.698 -5.068 8.949 1.00 41.56 102 THR A O 1
ATOM 754 N N . LYS A 1 103 ? 21.379 -5.083 11.098 1.00 41.00 103 LYS A N 1
ATOM 755 C CA . LYS A 1 103 ? 20.121 -5.575 11.670 1.00 41.00 103 LYS A CA 1
ATOM 756 C C . LYS A 1 103 ? 18.929 -4.860 11.021 1.00 41.00 103 LYS A C 1
ATOM 758 O O . LYS A 1 103 ? 18.757 -3.663 11.208 1.00 41.00 103 LYS A O 1
ATOM 763 N N . ALA A 1 104 ? 18.083 -5.609 10.311 1.00 44.41 104 ALA A N 1
ATOM 764 C CA . ALA A 1 104 ? 16.853 -5.097 9.699 1.00 44.41 104 ALA A CA 1
ATOM 765 C C . ALA A 1 104 ? 15.904 -4.427 10.720 1.00 44.41 104 ALA A C 1
ATOM 767 O O . ALA A 1 104 ? 15.047 -3.647 10.340 1.00 44.41 104 ALA A O 1
ATOM 768 N N . SER A 1 105 ? 16.118 -4.677 12.017 1.00 49.44 105 SER A N 1
ATOM 769 C CA . SER A 1 105 ? 15.416 -4.064 13.149 1.00 49.44 105 SER A CA 1
ATOM 770 C C . SER A 1 105 ? 15.785 -2.596 13.442 1.00 49.44 105 SER A C 1
ATOM 772 O O . SER A 1 105 ? 15.230 -2.045 14.384 1.00 49.44 105 SER A O 1
ATOM 774 N N . GLU A 1 106 ? 16.737 -1.976 12.734 1.00 54.00 106 GLU A N 1
ATOM 775 C CA . GLU A 1 106 ? 17.222 -0.613 13.052 1.00 54.00 106 GLU A CA 1
ATOM 776 C C . GLU A 1 106 ? 16.734 0.472 12.074 1.00 54.00 106 GLU A C 1
ATOM 778 O O . GLU A 1 106 ? 16.996 1.654 12.275 1.00 54.00 106 GLU A O 1
ATOM 783 N N . ARG A 1 107 ? 16.003 0.098 11.019 1.00 63.28 107 ARG A N 1
ATOM 784 C CA . ARG A 1 107 ? 15.429 1.048 10.055 1.00 63.28 107 ARG A CA 1
ATOM 785 C C . ARG A 1 107 ? 13.908 0.975 10.065 1.00 63.28 107 ARG A C 1
ATOM 787 O O . ARG A 1 107 ? 13.313 0.611 9.062 1.00 63.28 107 ARG A O 1
ATOM 794 N N . GLU A 1 108 ? 13.325 1.283 11.217 1.00 85.25 108 GLU A N 1
ATOM 795 C CA . GLU A 1 108 ? 11.888 1.531 11.348 1.00 85.25 108 GLU A CA 1
ATOM 796 C C . GLU A 1 108 ? 11.632 3.017 11.067 1.00 85.25 108 GLU A C 1
ATOM 798 O O . GLU A 1 108 ? 12.228 3.886 11.711 1.00 85.25 108 GLU A O 1
ATOM 803 N N . PHE A 1 109 ? 10.834 3.312 10.040 1.00 94.81 109 PHE A N 1
ATOM 804 C CA . PHE A 1 109 ? 10.470 4.675 9.643 1.00 94.81 109 PHE A CA 1
ATOM 805 C C . PHE A 1 109 ? 9.074 5.043 10.147 1.00 94.81 109 PHE A C 1
ATOM 807 O O . PHE A 1 109 ? 8.857 6.160 10.620 1.00 94.81 109 PHE A O 1
ATOM 814 N N . LEU A 1 110 ? 8.134 4.108 10.030 1.00 96.88 110 LEU A N 1
ATOM 815 C CA . LEU A 1 110 ? 6.753 4.269 10.454 1.00 96.88 110 LEU A CA 1
ATOM 816 C C . LEU A 1 110 ? 6.643 4.187 11.977 1.00 96.88 110 LEU A C 1
ATOM 818 O O . LEU A 1 110 ? 7.326 3.405 12.629 1.00 96.88 110 LEU A O 1
ATOM 822 N N . ASP A 1 111 ? 5.744 4.979 12.559 1.00 96.12 111 ASP A N 1
ATOM 823 C CA . ASP A 1 111 ? 5.404 4.805 13.972 1.00 96.12 111 ASP A CA 1
ATOM 824 C C . ASP A 1 111 ? 4.565 3.521 14.193 1.00 96.12 111 ASP A C 1
ATOM 826 O O . ASP A 1 111 ? 4.004 2.972 13.238 1.00 96.12 111 ASP A O 1
ATOM 830 N N . PRO A 1 112 ? 4.407 3.040 15.444 1.00 96.38 112 PRO A N 1
ATOM 831 C CA . PRO A 1 112 ? 3.697 1.787 15.711 1.00 96.38 112 PRO A CA 1
ATOM 832 C C . PRO A 1 112 ? 2.246 1.747 15.211 1.00 96.38 112 PRO A C 1
ATOM 834 O O . PRO A 1 112 ? 1.743 0.682 14.852 1.00 96.38 112 PRO A O 1
ATOM 837 N N . HIS A 1 113 ? 1.548 2.887 15.199 1.00 96.06 113 HIS A N 1
ATOM 838 C CA . HIS A 1 113 ? 0.183 2.972 14.680 1.00 96.06 113 HIS A CA 1
ATOM 839 C C . HIS A 1 113 ? 0.194 2.864 13.156 1.00 96.06 113 HIS A C 1
ATOM 841 O O . HIS A 1 113 ? -0.545 2.056 12.598 1.00 96.06 113 HIS A O 1
ATOM 847 N N . GLN A 1 114 ? 1.063 3.628 12.494 1.00 97.56 114 GLN A N 1
ATOM 848 C CA . GLN A 1 114 ? 1.217 3.617 11.040 1.00 97.56 114 GLN A CA 1
ATOM 849 C C . GLN A 1 114 ? 1.622 2.235 10.519 1.00 97.56 114 GLN A C 1
ATOM 851 O O . GLN A 1 114 ? 1.028 1.738 9.562 1.00 97.56 114 GLN A O 1
ATOM 856 N N . PHE A 1 115 ? 2.586 1.586 11.177 1.00 97.69 115 PHE A N 1
ATOM 857 C CA . PHE A 1 115 ? 3.028 0.239 10.828 1.00 97.69 115 PHE A CA 1
ATOM 858 C C . P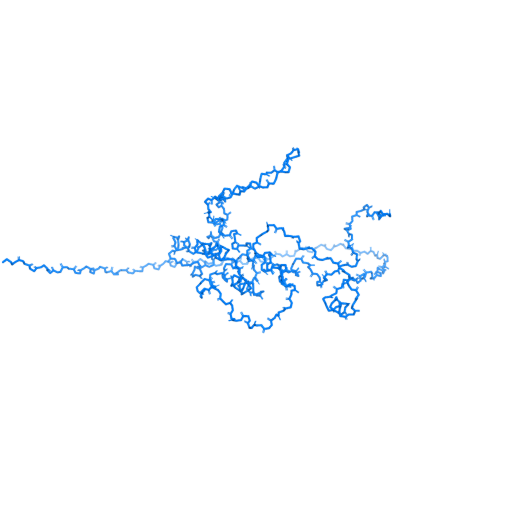HE A 1 115 ? 1.892 -0.785 10.975 1.00 97.69 115 PHE A C 1
ATOM 860 O O . PHE A 1 115 ? 1.678 -1.618 10.090 1.00 97.69 115 PHE A O 1
ATOM 867 N N . ALA A 1 116 ? 1.102 -0.697 12.052 1.00 97.38 116 ALA A N 1
ATOM 868 C CA . ALA A 1 116 ? -0.059 -1.562 12.247 1.00 97.38 116 ALA A CA 1
ATOM 869 C C . ALA A 1 116 ? -1.142 -1.332 11.176 1.00 97.38 116 ALA A C 1
ATOM 871 O O . ALA A 1 116 ? -1.678 -2.301 10.637 1.00 97.38 116 ALA A O 1
ATOM 872 N N . THR A 1 117 ? -1.432 -0.076 10.814 1.00 97.94 117 THR A N 1
ATOM 873 C CA . THR A 1 117 ? -2.360 0.243 9.714 1.00 97.94 117 THR A CA 1
ATOM 874 C C . THR A 1 117 ? -1.854 -0.306 8.379 1.00 97.94 117 THR A C 1
ATOM 876 O O . THR A 1 117 ? -2.630 -0.923 7.648 1.00 97.94 117 THR A O 1
ATOM 879 N N . LEU A 1 118 ? -0.559 -0.157 8.075 1.00 98.12 118 LEU A N 1
ATOM 880 C CA . LEU A 1 118 ? 0.050 -0.743 6.879 1.00 98.12 118 LEU A CA 1
ATOM 881 C C . LEU A 1 118 ? -0.069 -2.271 6.870 1.00 98.12 118 LEU A C 1
ATOM 883 O O . LEU A 1 118 ? -0.398 -2.834 5.834 1.00 98.12 118 LEU A O 1
ATOM 887 N N . SER A 1 119 ? 0.161 -2.934 8.004 1.00 97.38 119 SER A N 1
ATOM 888 C CA . SER A 1 119 ? 0.081 -4.398 8.113 1.00 97.38 119 SER A CA 1
ATOM 889 C C . SER A 1 119 ? -1.325 -4.912 7.785 1.00 97.38 119 SER A C 1
ATOM 891 O O . SER A 1 119 ? -1.479 -5.842 6.995 1.00 97.38 119 SER A O 1
ATOM 893 N N . VAL A 1 120 ? -2.360 -4.264 8.336 1.00 97.94 120 VAL A N 1
ATOM 894 C CA . VAL A 1 120 ? -3.767 -4.595 8.047 1.00 97.94 120 VAL A CA 1
ATOM 895 C C . VAL A 1 120 ? -4.096 -4.339 6.574 1.00 97.94 120 VAL A C 1
ATOM 897 O O . VAL A 1 120 ? -4.685 -5.193 5.915 1.00 97.94 120 VAL A O 1
ATOM 900 N N . LEU A 1 121 ? -3.684 -3.189 6.028 1.00 97.62 121 LEU A N 1
ATOM 901 C CA . LEU A 1 121 ? -3.886 -2.871 4.611 1.00 97.62 121 LEU A CA 1
ATOM 902 C C . LEU A 1 121 ? -3.178 -3.866 3.690 1.00 97.62 121 LEU A C 1
ATOM 904 O O . LEU A 1 121 ? -3.749 -4.276 2.684 1.00 97.62 121 LEU A O 1
ATOM 908 N N . ALA A 1 122 ? -1.947 -4.255 4.019 1.00 97.25 122 ALA A N 1
ATOM 909 C CA . ALA A 1 122 ? -1.159 -5.168 3.209 1.00 97.25 122 ALA A CA 1
ATOM 910 C C . ALA A 1 122 ? -1.854 -6.525 3.075 1.00 97.25 122 ALA A C 1
ATOM 912 O O . ALA A 1 122 ? -2.012 -7.007 1.955 1.00 97.25 122 ALA A O 1
ATOM 913 N N . GLU A 1 123 ? -2.330 -7.080 4.191 1.00 97.25 123 GLU A N 1
ATOM 914 C CA . GLU A 1 123 ? -3.015 -8.375 4.214 1.00 97.25 123 GLU A CA 1
ATOM 915 C C . GLU A 1 123 ? -4.365 -8.343 3.477 1.00 97.25 123 GLU A C 1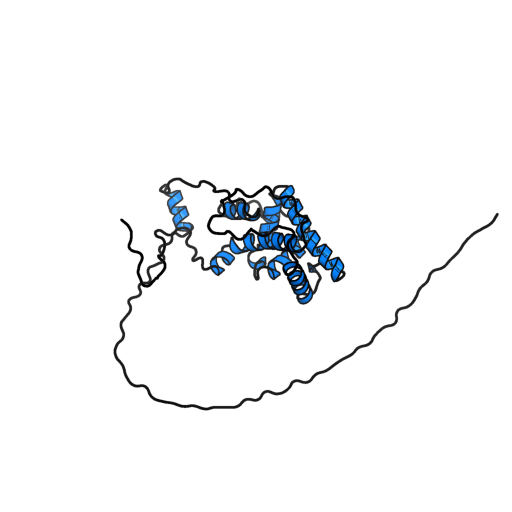
ATOM 917 O O . GLU A 1 123 ? -4.729 -9.310 2.810 1.00 97.25 123 GLU A O 1
ATOM 922 N N . LEU A 1 124 ? -5.087 -7.217 3.535 1.00 96.75 124 LEU A N 1
ATOM 923 C CA . LEU A 1 124 ? -6.340 -7.030 2.794 1.00 96.75 124 LEU A CA 1
ATOM 924 C C . LEU A 1 124 ? -6.129 -6.857 1.283 1.00 96.75 124 LEU A C 1
ATOM 926 O O . LEU A 1 124 ? -6.946 -7.322 0.490 1.00 96.75 124 LEU A O 1
ATOM 930 N N . ILE A 1 125 ? -5.069 -6.157 0.869 1.00 95.19 125 ILE A N 1
ATOM 931 C CA . ILE A 1 125 ? -4.795 -5.876 -0.548 1.00 95.19 125 ILE A CA 1
ATOM 932 C C . ILE A 1 125 ? -4.197 -7.105 -1.242 1.00 95.19 125 ILE A C 1
ATOM 934 O O . ILE A 1 125 ? -4.592 -7.427 -2.365 1.00 95.19 125 ILE A O 1
ATOM 938 N N . VAL A 1 126 ? -3.228 -7.766 -0.603 1.00 96.06 126 VAL A N 1
ATOM 939 C CA . VAL A 1 126 ? -2.596 -8.994 -1.095 1.00 96.06 126 VAL A CA 1
ATOM 940 C C . VAL A 1 126 ? -2.567 -10.015 0.048 1.00 96.06 126 VAL A C 1
ATOM 942 O O . VAL A 1 126 ? -1.756 -9.873 0.965 1.00 96.06 126 VAL A O 1
ATOM 945 N N . PRO A 1 127 ? -3.416 -11.056 0.006 1.00 95.44 127 PRO A N 1
ATOM 946 C CA . PRO A 1 127 ? -3.414 -12.098 1.029 1.00 95.44 127 PRO A CA 1
ATOM 947 C C . PRO A 1 127 ? -2.032 -12.747 1.163 1.00 95.44 127 PRO A C 1
ATOM 949 O O . PRO A 1 127 ? -1.418 -13.105 0.161 1.00 95.44 127 PRO A O 1
ATOM 952 N N . GLY A 1 128 ? -1.530 -12.902 2.389 1.00 93.88 128 GLY A N 1
ATOM 953 C CA . GLY A 1 128 ? -0.185 -13.416 2.650 1.00 93.88 128 GLY A CA 1
ATOM 954 C C . GLY A 1 128 ? 0.937 -12.376 2.542 1.00 93.88 128 GLY A C 1
ATOM 955 O O . GLY A 1 128 ? 2.106 -12.728 2.734 1.00 93.88 128 GLY A O 1
ATOM 956 N N . ALA A 1 129 ? 0.637 -11.096 2.291 1.00 95.31 129 ALA A N 1
ATOM 957 C CA . ALA A 1 129 ? 1.646 -10.036 2.267 1.00 95.31 129 ALA A CA 1
ATOM 958 C C . ALA A 1 129 ? 2.457 -9.974 3.569 1.00 95.31 129 ALA A C 1
ATOM 960 O O . ALA A 1 129 ? 3.689 -9.881 3.511 1.00 95.31 129 ALA A O 1
ATOM 961 N N . VAL A 1 130 ? 1.807 -10.111 4.729 1.00 94.56 130 VAL A N 1
ATOM 962 C CA . VAL A 1 130 ? 2.493 -10.108 6.031 1.00 94.56 130 VAL A CA 1
ATOM 963 C C . VAL A 1 130 ? 3.358 -11.359 6.202 1.00 94.56 130 VAL A C 1
ATOM 965 O O . VAL A 1 130 ? 4.489 -11.275 6.677 1.00 94.56 130 VAL A O 1
ATOM 968 N N . ALA A 1 131 ? 2.897 -12.523 5.729 1.00 93.44 131 ALA A N 1
ATOM 969 C CA . ALA A 1 131 ? 3.686 -13.761 5.760 1.00 93.44 131 ALA A CA 1
ATOM 970 C C . ALA A 1 131 ? 4.979 -13.669 4.923 1.00 93.44 131 ALA A C 1
ATOM 972 O O . ALA A 1 131 ? 5.953 -14.367 5.202 1.00 93.44 131 ALA A O 1
ATOM 973 N N . THR A 1 132 ? 4.999 -12.788 3.920 1.00 92.38 132 THR A N 1
ATOM 974 C CA . THR A 1 132 ? 6.183 -12.477 3.095 1.00 92.38 132 THR A CA 1
ATOM 975 C C . THR A 1 132 ? 7.020 -11.295 3.601 1.00 92.38 132 THR A C 1
ATOM 977 O O . THR A 1 132 ? 7.940 -10.867 2.901 1.00 92.38 132 THR A O 1
ATOM 980 N N . GLU A 1 133 ? 6.710 -10.767 4.790 1.00 93.44 133 GLU A N 1
ATOM 981 C CA . GLU A 1 133 ? 7.346 -9.586 5.396 1.00 93.44 133 GLU A CA 1
ATOM 982 C C . GLU A 1 133 ? 7.282 -8.329 4.503 1.00 93.44 133 GLU A C 1
ATOM 984 O O . GLU A 1 133 ? 8.195 -7.499 4.497 1.00 93.44 133 GLU A O 1
ATOM 989 N N . SER A 1 134 ? 6.218 -8.191 3.703 1.00 94.62 134 SER A N 1
ATOM 990 C CA . SER A 1 134 ? 6.060 -7.058 2.780 1.00 94.62 134 SER A CA 1
ATOM 991 C C . SER A 1 134 ? 5.927 -5.725 3.520 1.00 94.62 134 SER A C 1
ATOM 993 O O . SER A 1 134 ? 6.523 -4.735 3.111 1.00 94.62 134 SER A O 1
ATOM 995 N N . ASP A 1 135 ? 5.196 -5.715 4.630 1.00 95.25 135 ASP A N 1
ATOM 996 C CA . ASP A 1 135 ? 5.053 -4.600 5.571 1.00 95.25 135 ASP A CA 1
ATOM 997 C C . ASP A 1 135 ? 6.410 -4.113 6.114 1.00 95.25 135 ASP A C 1
ATOM 999 O O . ASP A 1 135 ? 6.741 -2.932 5.999 1.00 95.25 135 ASP A O 1
ATOM 1003 N N . ARG A 1 136 ? 7.247 -5.029 6.615 1.00 94.44 136 ARG A N 1
ATOM 1004 C CA . ARG A 1 136 ? 8.599 -4.723 7.117 1.00 94.44 136 ARG A CA 1
ATOM 1005 C C . ARG A 1 136 ? 9.548 -4.272 6.020 1.00 94.44 136 ARG A C 1
ATOM 1007 O O . ARG A 1 136 ? 10.378 -3.393 6.240 1.00 94.44 136 ARG A O 1
ATOM 1014 N N . PHE A 1 137 ? 9.449 -4.879 4.841 1.00 93.50 137 PHE A N 1
ATOM 1015 C CA . PHE A 1 137 ? 10.240 -4.457 3.694 1.00 93.50 137 PHE A CA 1
ATOM 1016 C C . PHE A 1 137 ? 9.890 -3.026 3.276 1.00 93.50 137 PHE A C 1
ATOM 1018 O O . PHE A 1 137 ? 10.801 -2.241 3.023 1.00 93.50 137 PHE A O 1
ATOM 1025 N N . ILE A 1 138 ? 8.598 -2.681 3.224 1.00 95.19 138 ILE A N 1
ATOM 1026 C CA . ILE A 1 138 ? 8.136 -1.326 2.892 1.00 95.19 138 ILE A CA 1
ATOM 1027 C C . ILE A 1 138 ? 8.652 -0.323 3.921 1.00 95.19 138 ILE A C 1
ATOM 1029 O O . ILE A 1 138 ? 9.218 0.689 3.525 1.00 95.19 138 ILE A O 1
ATOM 1033 N N . ASP A 1 139 ? 8.526 -0.610 5.215 1.00 95.88 139 ASP A N 1
ATOM 1034 C CA . ASP A 1 139 ? 9.020 0.270 6.278 1.00 95.88 139 ASP A CA 1
ATOM 1035 C C . ASP A 1 139 ? 10.540 0.524 6.170 1.00 95.88 139 ASP A C 1
ATOM 1037 O O . ASP A 1 139 ? 11.000 1.669 6.120 1.00 95.88 139 ASP A O 1
ATOM 1041 N N . ALA A 1 140 ? 11.323 -0.540 5.970 1.00 92.94 140 ALA A N 1
ATOM 1042 C CA . ALA A 1 140 ? 12.765 -0.429 5.762 1.00 92.94 140 ALA A CA 1
ATOM 1043 C C . ALA A 1 140 ? 13.143 0.293 4.452 1.00 92.94 140 ALA A C 1
ATOM 1045 O O . ALA A 1 140 ? 14.184 0.957 4.397 1.00 92.94 140 ALA A O 1
ATOM 1046 N N . ALA A 1 141 ? 12.336 0.157 3.394 1.00 91.31 141 ALA A N 1
ATOM 1047 C CA . ALA A 1 141 ? 12.524 0.878 2.136 1.00 91.31 141 ALA A CA 1
ATOM 1048 C C . ALA A 1 141 ? 12.213 2.372 2.302 1.00 91.31 141 ALA A C 1
ATOM 1050 O O . ALA A 1 141 ? 13.003 3.212 1.876 1.00 91.31 141 ALA A O 1
ATOM 1051 N N . LEU A 1 142 ? 11.128 2.715 3.002 1.00 93.75 142 LEU A N 1
ATOM 1052 C CA . LEU A 1 142 ? 10.764 4.100 3.297 1.00 93.75 142 LEU A CA 1
ATOM 1053 C C . LEU A 1 142 ? 11.850 4.814 4.105 1.00 93.75 142 LEU A C 1
ATOM 1055 O O . LEU A 1 142 ? 12.134 5.977 3.832 1.00 93.75 142 LEU A O 1
ATOM 1059 N N . ALA A 1 143 ? 12.537 4.122 5.018 1.00 92.88 143 ALA A N 1
ATOM 1060 C CA . ALA A 1 143 ? 13.649 4.690 5.785 1.00 92.88 143 ALA A CA 1
ATOM 1061 C C . ALA A 1 143 ? 14.819 5.212 4.921 1.00 92.88 143 ALA A C 1
ATOM 1063 O O . ALA A 1 143 ? 15.620 6.018 5.397 1.00 92.88 143 ALA A O 1
ATOM 1064 N N . VAL A 1 144 ? 14.942 4.756 3.668 1.00 89.50 144 VAL A N 1
ATOM 1065 C CA . VAL A 1 144 ? 16.001 5.169 2.727 1.00 89.50 144 VAL A CA 1
ATOM 1066 C C . VAL A 1 144 ? 15.478 5.911 1.496 1.00 89.50 144 VAL A C 1
ATOM 1068 O O . VAL A 1 144 ? 16.266 6.257 0.617 1.00 89.50 144 VAL A O 1
ATOM 1071 N N . GLU A 1 145 ? 14.172 6.154 1.428 1.00 89.19 145 GLU A N 1
ATOM 1072 C CA . GLU A 1 145 ? 13.540 6.867 0.323 1.00 89.19 145 GLU A CA 1
ATOM 1073 C C . GLU A 1 145 ? 13.810 8.374 0.342 1.00 89.19 145 GLU A C 1
ATOM 1075 O O . GLU A 1 145 ? 14.211 8.967 1.348 1.00 89.19 145 GLU A O 1
ATOM 1080 N N . ALA A 1 146 ? 13.541 9.022 -0.792 1.00 90.31 146 ALA A N 1
ATOM 1081 C CA . ALA A 1 146 ? 13.550 10.476 -0.853 1.00 90.31 146 ALA A CA 1
ATOM 1082 C C . ALA A 1 146 ? 12.480 11.064 0.096 1.00 90.31 146 ALA A C 1
ATOM 1084 O O . ALA A 1 146 ? 11.362 10.538 0.156 1.00 90.31 146 ALA A O 1
ATOM 1085 N N . PRO A 1 147 ? 12.738 12.208 0.765 1.00 92.31 147 PRO A N 1
ATOM 1086 C CA . PRO A 1 147 ? 11.768 12.824 1.678 1.00 92.31 147 PRO A CA 1
ATOM 1087 C C . PRO A 1 147 ? 10.393 13.090 1.045 1.00 92.31 147 PRO A C 1
ATOM 1089 O O . PRO A 1 147 ? 9.368 13.026 1.719 1.00 92.31 147 PRO A O 1
ATOM 1092 N N . SER A 1 148 ? 10.352 13.357 -0.264 1.00 89.69 148 SER A N 1
ATOM 1093 C CA . SER A 1 148 ? 9.100 13.529 -1.005 1.00 89.69 148 SER A CA 1
ATOM 1094 C C . SER A 1 148 ? 8.284 12.239 -1.106 1.00 89.69 148 SER A C 1
ATOM 1096 O O . SER A 1 148 ? 7.069 12.291 -0.945 1.00 89.69 148 SER A O 1
ATOM 1098 N N . ALA A 1 149 ? 8.933 11.094 -1.340 1.00 90.44 149 ALA A N 1
ATOM 1099 C CA . ALA A 1 149 ? 8.270 9.792 -1.420 1.00 90.44 149 ALA A CA 1
ATOM 1100 C C . ALA A 1 149 ? 7.799 9.327 -0.033 1.00 90.44 149 ALA A C 1
ATOM 1102 O O . ALA A 1 149 ? 6.670 8.863 0.115 1.00 90.44 149 ALA A O 1
ATOM 1103 N N . GLN A 1 150 ? 8.617 9.551 1.001 1.00 95.31 150 GLN A N 1
ATOM 1104 C CA . GLN A 1 150 ? 8.228 9.351 2.400 1.00 95.31 150 GLN A CA 1
ATOM 1105 C C . GLN A 1 150 ? 6.964 10.149 2.756 1.00 95.31 150 GLN A C 1
ATOM 1107 O O . GLN A 1 150 ? 5.992 9.599 3.274 1.00 95.31 150 GLN A O 1
ATOM 1112 N N . GLN A 1 151 ? 6.950 11.450 2.447 1.00 95.75 151 GLN A N 1
ATOM 1113 C CA . GLN A 1 151 ? 5.805 12.314 2.730 1.00 95.75 151 GLN A CA 1
ATOM 1114 C C . GLN A 1 151 ? 4.560 11.900 1.937 1.00 95.75 151 GLN A C 1
ATOM 1116 O O . GLN A 1 151 ? 3.451 11.946 2.472 1.00 95.75 151 GLN A O 1
ATOM 1121 N N . GLU A 1 152 ? 4.721 11.496 0.677 1.00 94.38 152 GLU A N 1
ATOM 1122 C CA . GLU A 1 152 ? 3.625 10.998 -0.152 1.00 94.38 152 GLU A CA 1
ATOM 1123 C C . GLU A 1 152 ? 2.993 9.733 0.443 1.00 94.38 152 GLU A C 1
ATOM 1125 O O . GLU A 1 152 ? 1.766 9.662 0.557 1.00 94.38 152 GLU A O 1
ATOM 1130 N N . PHE A 1 153 ? 3.818 8.794 0.913 1.00 97.38 153 PHE A N 1
ATOM 1131 C CA . PHE A 1 153 ? 3.356 7.583 1.583 1.00 97.38 153 PHE A CA 1
ATOM 1132 C C . PHE A 1 153 ? 2.580 7.895 2.867 1.00 97.38 153 PHE A C 1
ATOM 1134 O O . PHE A 1 153 ? 1.449 7.440 3.034 1.00 97.38 153 PHE A O 1
ATOM 1141 N N . LEU A 1 154 ? 3.148 8.725 3.750 1.00 97.81 154 LEU A N 1
ATOM 1142 C CA . LEU A 1 154 ? 2.494 9.129 5.000 1.00 97.81 154 LEU A CA 1
ATOM 1143 C C . LEU A 1 154 ? 1.180 9.875 4.744 1.00 97.81 154 LEU A C 1
ATOM 1145 O O . LEU A 1 154 ? 0.196 9.666 5.452 1.00 97.81 154 LEU A O 1
ATOM 1149 N N . THR A 1 155 ? 1.140 10.712 3.705 1.00 97.44 155 THR A N 1
ATOM 1150 C CA . THR A 1 155 ? -0.083 11.411 3.291 1.00 97.44 155 THR A CA 1
ATOM 1151 C C . THR A 1 155 ? -1.148 10.419 2.831 1.00 97.44 155 THR A C 1
ATOM 1153 O O . THR A 1 155 ? -2.309 10.557 3.208 1.00 97.44 155 THR A O 1
ATOM 1156 N N . ALA A 1 156 ? -0.771 9.401 2.052 1.00 97.44 156 ALA A N 1
ATOM 1157 C CA . ALA A 1 156 ? -1.697 8.365 1.608 1.00 97.44 156 ALA A CA 1
ATOM 1158 C C . ALA A 1 156 ? -2.233 7.521 2.771 1.00 97.44 156 ALA A C 1
ATOM 1160 O O . ALA A 1 156 ? -3.444 7.325 2.871 1.00 97.44 156 ALA A O 1
ATOM 1161 N N . LEU A 1 157 ? -1.360 7.091 3.684 1.00 98.06 157 LEU A N 1
ATOM 1162 C CA . LEU A 1 157 ? -1.754 6.321 4.862 1.00 98.06 157 LEU A CA 1
ATOM 1163 C C . LEU A 1 157 ? -2.693 7.130 5.773 1.00 98.06 157 LEU A C 1
ATOM 1165 O O . LEU A 1 157 ? -3.748 6.643 6.178 1.00 98.06 157 LEU A O 1
ATOM 1169 N N . GLY A 1 158 ? -2.359 8.400 6.015 1.00 97.50 158 GLY A N 1
ATOM 1170 C CA . GLY A 1 158 ? -3.188 9.320 6.790 1.00 97.50 158 GLY A CA 1
ATOM 1171 C C . GLY A 1 158 ? -4.529 9.647 6.126 1.00 97.50 158 GLY A C 1
ATOM 1172 O O . GLY A 1 158 ? -5.520 9.829 6.829 1.00 97.50 158 GLY A O 1
ATOM 1173 N N . ALA A 1 159 ? -4.603 9.688 4.792 1.00 97.25 159 ALA A N 1
ATOM 1174 C CA . ALA A 1 159 ? -5.864 9.882 4.075 1.00 97.25 159 ALA A CA 1
ATOM 1175 C C . ALA A 1 159 ? -6.822 8.696 4.269 1.00 97.25 159 ALA A C 1
ATOM 1177 O O . ALA A 1 159 ? -8.019 8.906 4.469 1.00 97.25 159 ALA A O 1
ATOM 1178 N N . ILE A 1 160 ? -6.298 7.466 4.265 1.00 97.75 160 ILE A N 1
ATOM 1179 C CA . ILE A 1 160 ? -7.082 6.248 4.516 1.00 97.75 160 ILE A CA 1
ATOM 1180 C C . ILE A 1 160 ? -7.590 6.229 5.963 1.00 97.75 160 ILE A C 1
ATOM 1182 O O . ILE A 1 160 ? -8.791 6.069 6.187 1.00 97.75 160 ILE A O 1
ATOM 1186 N N . ASP A 1 161 ? -6.709 6.468 6.940 1.00 97.38 161 ASP A N 1
ATOM 1187 C CA . ASP A 1 161 ? -7.094 6.534 8.357 1.00 97.38 161 ASP A CA 1
ATOM 1188 C C . ASP A 1 161 ? -8.078 7.683 8.632 1.00 97.38 161 ASP A C 1
ATOM 1190 O O . ASP A 1 161 ? -9.069 7.510 9.340 1.00 97.38 161 ASP A O 1
ATOM 1194 N N . GLY A 1 162 ? -7.859 8.855 8.035 1.00 96.94 162 GLY A N 1
ATOM 1195 C CA . GLY A 1 162 ? -8.761 9.999 8.150 1.00 96.94 162 GLY A CA 1
ATOM 1196 C C . GLY A 1 162 ? -10.148 9.708 7.576 1.00 96.94 162 GLY A C 1
ATOM 1197 O O . GLY A 1 162 ? -11.158 10.068 8.187 1.00 96.94 162 GLY A O 1
ATOM 1198 N N . PHE A 1 163 ? -10.215 9.006 6.442 1.00 96.50 163 PHE A N 1
ATOM 1199 C CA . PHE A 1 163 ? -11.481 8.571 5.863 1.00 96.50 163 PHE A CA 1
ATOM 1200 C C . PHE A 1 163 ? -12.196 7.562 6.774 1.00 96.50 163 PHE A C 1
ATOM 1202 O O . PHE A 1 163 ? -13.379 7.751 7.069 1.00 96.50 163 PHE A O 1
ATOM 1209 N N . ALA A 1 164 ? -11.472 6.577 7.318 1.00 97.56 164 ALA A N 1
ATOM 1210 C CA . ALA A 1 164 ? -11.991 5.623 8.301 1.00 97.56 164 ALA A CA 1
ATOM 1211 C C . ALA A 1 164 ? -12.572 6.318 9.541 1.00 97.56 164 ALA A C 1
ATOM 1213 O O . ALA A 1 164 ? -13.727 6.079 9.900 1.00 97.56 164 ALA A O 1
ATOM 1214 N N . ILE A 1 165 ? -11.834 7.264 10.130 1.00 97.19 165 ILE A N 1
ATOM 1215 C CA . ILE A 1 165 ? -12.288 8.045 11.290 1.00 97.19 165 ILE A CA 1
ATOM 1216 C C . ILE A 1 165 ? -13.541 8.846 10.936 1.00 97.19 165 ILE A C 1
ATOM 1218 O O . ILE A 1 165 ? -14.510 8.851 11.696 1.00 97.19 165 ILE A O 1
ATOM 1222 N N . SER A 1 166 ? -13.562 9.501 9.773 1.00 96.50 166 SER A N 1
ATOM 1223 C CA . SER A 1 166 ? -14.715 10.301 9.351 1.00 96.50 166 SER A CA 1
ATOM 1224 C C . SER A 1 166 ? -15.986 9.458 9.189 1.00 96.50 166 SER A C 1
ATOM 1226 O O . SER A 1 166 ? -17.076 9.904 9.551 1.00 96.50 166 SER A O 1
ATOM 1228 N N . ARG A 1 167 ? -15.843 8.220 8.700 1.00 95.06 167 ARG A N 1
ATOM 1229 C CA . ARG A 1 167 ? -16.955 7.345 8.325 1.00 95.06 167 ARG A CA 1
ATOM 1230 C C . ARG A 1 167 ? -17.433 6.445 9.465 1.00 95.06 167 ARG A C 1
ATOM 1232 O O . ARG A 1 167 ? -18.642 6.257 9.604 1.00 95.06 167 ARG A O 1
ATOM 1239 N N . HIS A 1 168 ? -16.503 5.928 10.266 1.00 94.62 168 HIS A N 1
ATOM 1240 C C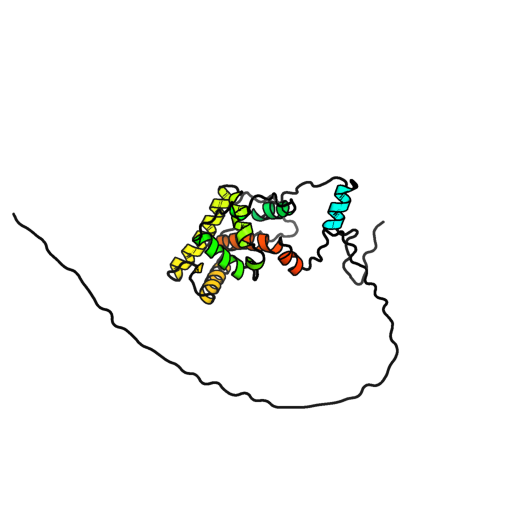A . HIS A 1 168 ? -16.731 4.897 11.287 1.00 94.62 168 HIS A CA 1
ATOM 1241 C C . HIS A 1 168 ? -16.302 5.318 12.704 1.00 94.62 168 HIS A C 1
ATOM 1243 O O . HIS A 1 168 ? -16.480 4.550 13.642 1.00 94.62 168 HIS A O 1
ATOM 1249 N N . GLN A 1 169 ? -15.791 6.544 12.898 1.00 93.94 169 GLN A N 1
ATOM 1250 C CA . GLN A 1 169 ? -15.363 7.079 14.205 1.00 93.94 169 GLN A CA 1
ATOM 1251 C C . GLN A 1 169 ? -14.210 6.297 14.868 1.00 93.94 169 GLN A C 1
ATOM 1253 O O . GLN A 1 169 ? -14.026 6.371 16.082 1.00 93.94 169 GLN A O 1
ATOM 1258 N N . GLY A 1 170 ? -13.409 5.581 14.076 1.00 95.19 170 GLY A N 1
ATOM 1259 C CA . GLY A 1 170 ? -12.222 4.856 14.528 1.00 95.19 170 GLY A CA 1
ATOM 1260 C C . GLY A 1 170 ? -11.152 4.793 13.435 1.00 95.19 170 GLY A C 1
ATOM 1261 O O . GLY A 1 170 ? -11.483 4.968 12.259 1.00 95.19 170 GLY A O 1
ATOM 1262 N N . PRO A 1 171 ? -9.873 4.592 13.796 1.00 97.06 171 PRO A N 1
ATOM 1263 C CA . PRO A 1 171 ? -8.812 4.412 12.811 1.00 97.06 171 PRO A CA 1
ATOM 1264 C C . PRO A 1 171 ? -9.004 3.097 12.054 1.00 97.06 171 PRO A C 1
ATOM 1266 O O . PRO A 1 171 ? -9.574 2.147 12.592 1.00 97.06 171 PRO A O 1
ATOM 1269 N N . PHE A 1 172 ? -8.488 3.019 10.828 1.00 97.25 172 PHE A N 1
ATOM 1270 C CA . PHE A 1 172 ? -8.742 1.903 9.916 1.00 97.25 172 PHE A CA 1
ATOM 1271 C C . PHE A 1 172 ? -8.377 0.547 10.534 1.00 97.25 172 PHE A C 1
ATOM 1273 O O . PHE A 1 172 ? -9.165 -0.398 10.482 1.00 97.25 172 PHE A O 1
ATOM 1280 N N . LYS A 1 173 ? -7.215 0.471 11.195 1.00 96.94 173 LYS A N 1
ATOM 1281 C CA . LYS A 1 173 ? -6.716 -0.756 11.837 1.00 96.94 173 LYS A CA 1
ATOM 1282 C C . LYS A 1 173 ? -7.611 -1.308 12.957 1.00 96.94 173 LYS A C 1
ATOM 1284 O O . LYS A 1 173 ? -7.508 -2.489 13.264 1.00 96.94 173 LYS A O 1
ATOM 1289 N N . ASP A 1 174 ? -8.451 -0.469 13.570 1.00 97.25 174 ASP A N 1
ATOM 1290 C CA . ASP A 1 174 ? -9.319 -0.856 14.693 1.00 97.25 174 ASP A CA 1
ATOM 1291 C C . ASP A 1 174 ? -10.760 -1.163 14.242 1.00 97.25 174 ASP A C 1
ATOM 1293 O O . ASP A 1 174 ? -11.588 -1.573 15.059 1.00 97.25 174 ASP A O 1
ATOM 1297 N N . LEU A 1 175 ? -11.071 -0.968 12.956 1.00 97.12 175 LEU A N 1
ATOM 1298 C CA . LEU A 1 175 ? -12.362 -1.332 12.372 1.00 97.12 175 LEU A CA 1
ATOM 1299 C C . LEU A 1 175 ? -12.513 -2.854 12.241 1.00 97.12 175 LEU A C 1
ATOM 1301 O O . LEU A 1 175 ? -11.529 -3.591 12.166 1.00 97.12 175 LEU A O 1
ATOM 1305 N N . GLY A 1 176 ? -13.756 -3.336 12.171 1.00 96.56 176 GLY A N 1
ATOM 1306 C CA . GLY A 1 176 ? -14.005 -4.737 11.826 1.00 96.56 176 GLY A CA 1
ATOM 1307 C C . GLY A 1 176 ? -13.625 -5.030 10.370 1.00 96.56 176 GLY A C 1
ATOM 1308 O O . GLY A 1 176 ? -13.774 -4.168 9.510 1.00 96.56 176 GLY A O 1
ATOM 1309 N N . GLU A 1 177 ? -13.207 -6.261 10.065 1.00 95.56 177 GLU A N 1
ATOM 1310 C CA . GLU A 1 177 ? -12.778 -6.665 8.710 1.00 95.56 177 GLU A CA 1
ATOM 1311 C C . GLU A 1 177 ? -13.813 -6.307 7.625 1.00 95.56 177 GLU A C 1
ATOM 1313 O O . GLU A 1 177 ? -13.472 -5.740 6.591 1.00 95.56 177 GLU A O 1
ATOM 1318 N N . ALA A 1 178 ? -15.104 -6.538 7.887 1.00 95.69 178 ALA A N 1
ATOM 1319 C CA . ALA A 1 178 ? -16.173 -6.183 6.952 1.00 95.69 178 ALA A CA 1
ATOM 1320 C C . ALA A 1 178 ? -16.272 -4.666 6.686 1.00 95.69 178 ALA A C 1
ATOM 1322 O O . ALA A 1 178 ? -16.607 -4.256 5.576 1.00 95.69 178 ALA A O 1
ATOM 1323 N N . GLU A 1 179 ? -15.982 -3.826 7.684 1.00 96.81 179 GLU A N 1
ATOM 1324 C CA . GLU A 1 179 ? -15.959 -2.367 7.527 1.00 96.81 179 GLU A CA 1
ATOM 1325 C C . GLU A 1 179 ? -14.708 -1.911 6.770 1.00 96.81 179 GLU A C 1
ATOM 1327 O O . GLU A 1 179 ? -14.798 -1.034 5.915 1.00 96.81 179 GLU A O 1
ATOM 1332 N N . GLN A 1 180 ? -13.558 -2.539 7.035 1.00 97.12 180 GLN A N 1
ATOM 1333 C CA . GLN A 1 180 ? -12.310 -2.285 6.312 1.00 97.12 180 GLN A CA 1
ATOM 1334 C C . GLN A 1 180 ? -12.467 -2.584 4.819 1.00 97.12 180 GLN A C 1
ATOM 1336 O O . GLN A 1 180 ? -12.121 -1.749 3.983 1.00 97.12 180 GLN A O 1
ATOM 1341 N N . VAL A 1 181 ? -13.042 -3.744 4.483 1.00 96.38 181 VAL A N 1
ATOM 1342 C CA . VAL A 1 181 ? -13.314 -4.139 3.094 1.00 96.38 181 VAL A CA 1
ATOM 1343 C C . VAL A 1 181 ? -14.290 -3.168 2.436 1.00 96.38 181 VAL A C 1
ATOM 1345 O O . VAL A 1 181 ? -13.989 -2.652 1.362 1.00 96.38 181 VAL A O 1
ATOM 1348 N N . ALA A 1 182 ? -15.410 -2.845 3.091 1.00 95.94 182 ALA A N 1
ATOM 1349 C CA . ALA A 1 182 ? -16.392 -1.908 2.544 1.00 95.94 182 ALA A CA 1
ATOM 1350 C C . ALA A 1 182 ? -15.791 -0.515 2.275 1.00 95.94 182 ALA A C 1
ATOM 1352 O O . ALA A 1 182 ? -16.094 0.106 1.256 1.00 95.94 182 ALA A O 1
ATOM 1353 N N . LEU A 1 183 ? -14.907 -0.035 3.155 1.00 96.06 183 LEU A N 1
ATOM 1354 C CA . LEU A 1 183 ? -14.199 1.231 2.976 1.00 96.06 183 LEU A CA 1
ATOM 1355 C C . LEU A 1 183 ? -13.261 1.191 1.765 1.00 96.06 183 LEU A C 1
ATOM 1357 O O . LEU A 1 183 ? -13.258 2.126 0.962 1.00 96.06 183 LEU A O 1
ATOM 1361 N N . LEU A 1 184 ? -12.476 0.119 1.614 1.00 95.88 184 LEU A N 1
ATOM 1362 C CA . LEU A 1 184 ? -11.581 -0.043 0.467 1.00 95.88 184 LEU A CA 1
ATOM 1363 C C . LEU A 1 184 ? -12.362 -0.170 -0.846 1.00 95.88 184 LEU A C 1
ATOM 1365 O O . LEU A 1 184 ? -11.980 0.445 -1.839 1.00 95.88 184 LEU A O 1
ATOM 1369 N N . GLU A 1 185 ? -13.475 -0.903 -0.863 1.00 95.44 185 GLU A N 1
ATOM 1370 C CA . GLU A 1 185 ? -14.369 -0.984 -2.023 1.00 95.44 185 GLU A CA 1
ATOM 1371 C C . GLU A 1 185 ? -14.948 0.388 -2.398 1.00 95.44 185 GLU A C 1
ATOM 1373 O O . GLU A 1 185 ? -14.954 0.766 -3.574 1.00 95.44 185 GLU A O 1
ATOM 1378 N N . GLU A 1 186 ? -15.384 1.177 -1.411 1.00 95.19 186 GLU A N 1
ATOM 1379 C CA . GLU A 1 186 ? -15.835 2.552 -1.637 1.00 95.19 186 GLU A CA 1
ATOM 1380 C C . GLU A 1 186 ? -14.706 3.403 -2.243 1.00 95.19 186 GLU A C 1
ATOM 1382 O O . GLU A 1 186 ? -14.903 4.074 -3.257 1.00 95.19 186 GLU A O 1
ATOM 1387 N N . ALA A 1 187 ? -13.490 3.317 -1.702 1.00 94.06 187 ALA A N 1
ATOM 1388 C CA . ALA A 1 187 ? -12.334 4.025 -2.247 1.00 94.06 187 ALA A CA 1
ATOM 1389 C C . ALA A 1 187 ? -12.015 3.606 -3.695 1.00 94.06 187 ALA A C 1
ATOM 1391 O O . ALA A 1 187 ? -11.782 4.459 -4.551 1.00 94.06 187 ALA A O 1
ATOM 1392 N N . PHE A 1 188 ? -12.052 2.308 -4.009 1.00 91.94 188 PHE A N 1
ATOM 1393 C CA . PHE A 1 188 ? -11.773 1.795 -5.355 1.00 91.94 188 PHE A CA 1
ATOM 1394 C C . PHE A 1 188 ? -12.895 2.056 -6.367 1.00 91.94 188 PHE A C 1
ATOM 1396 O O . PHE A 1 188 ? -12.657 1.955 -7.573 1.00 91.94 188 PHE A O 1
ATOM 1403 N N . THR A 1 189 ? -14.109 2.391 -5.931 1.00 92.38 189 THR A N 1
ATOM 1404 C CA . THR A 1 189 ? -15.223 2.741 -6.832 1.00 92.38 189 THR A CA 1
ATOM 1405 C C . THR A 1 189 ? -15.287 4.233 -7.151 1.00 92.38 189 THR A C 1
ATOM 1407 O O . THR A 1 189 ? -15.857 4.609 -8.177 1.00 92.38 189 THR A O 1
ATOM 1410 N N . GLN A 1 190 ? -14.650 5.088 -6.347 1.00 89.75 190 GLN A N 1
ATOM 1411 C CA . GLN A 1 190 ? -14.527 6.518 -6.633 1.00 89.75 190 GLN A CA 1
ATOM 1412 C C . GLN A 1 190 ? -13.736 6.786 -7.926 1.00 89.75 190 GLN A C 1
ATOM 1414 O O . GLN A 1 190 ? -12.953 5.958 -8.399 1.00 89.75 190 GLN A O 1
ATOM 1419 N N . ALA A 1 191 ? -13.940 7.960 -8.525 1.00 86.75 191 ALA A N 1
ATOM 1420 C CA . ALA A 1 191 ? -13.126 8.403 -9.651 1.00 86.75 191 ALA A CA 1
ATOM 1421 C C . ALA A 1 191 ? -11.716 8.768 -9.164 1.00 86.75 191 ALA A C 1
ATOM 1423 O O . ALA A 1 191 ? -11.571 9.433 -8.140 1.00 86.75 191 ALA A O 1
ATOM 1424 N N . SER A 1 192 ? -10.691 8.347 -9.906 1.00 86.44 192 SER A N 1
ATOM 1425 C CA . SER A 1 192 ? -9.319 8.811 -9.683 1.00 86.44 192 SER A CA 1
ATOM 1426 C C . SER A 1 192 ? -9.210 10.287 -10.074 1.00 86.44 192 SER A C 1
ATOM 1428 O O . SER A 1 192 ? -9.837 10.729 -11.040 1.00 86.44 192 SER A O 1
ATOM 1430 N N . GLY A 1 193 ? -8.417 11.051 -9.320 1.00 82.06 193 GLY A N 1
ATOM 1431 C CA . GLY A 1 193 ? -8.084 12.433 -9.658 1.00 82.06 193 GLY A CA 1
ATOM 1432 C C . GLY A 1 193 ? -7.048 12.521 -10.777 1.00 82.06 193 GLY A C 1
ATOM 1433 O O . GLY A 1 193 ? -6.881 13.580 -11.379 1.00 82.06 193 GLY A O 1
ATOM 1434 N N . GLN A 1 194 ? -6.362 11.414 -11.077 1.00 72.19 194 GLN A N 1
ATOM 1435 C CA . GLN A 1 194 ? -5.430 11.318 -12.191 1.00 72.19 194 GLN A CA 1
ATOM 1436 C C . GLN A 1 194 ? -6.207 11.152 -13.505 1.00 72.19 194 GLN A C 1
ATOM 1438 O O . GLN A 1 194 ? -7.088 10.290 -13.599 1.00 72.19 194 GLN A O 1
ATOM 1443 N N . PRO A 1 195 ? -5.879 11.922 -14.557 1.00 65.19 195 PRO A N 1
ATOM 1444 C CA . PRO A 1 195 ? -6.409 11.641 -15.880 1.00 65.19 195 PRO A CA 1
ATOM 1445 C C . PRO A 1 195 ? -5.948 10.242 -16.300 1.00 65.19 195 PRO A C 1
ATOM 1447 O O . PRO A 1 195 ? -4.752 9.967 -16.392 1.00 65.19 195 PRO A O 1
ATOM 1450 N N . GLY A 1 196 ? -6.906 9.342 -16.533 1.00 63.91 196 GLY A N 1
ATOM 1451 C CA . GLY A 1 196 ? -6.602 7.997 -17.011 1.00 63.91 196 GLY A CA 1
ATOM 1452 C C . GLY A 1 196 ? -5.817 8.039 -18.328 1.00 63.91 196 GLY A C 1
ATOM 1453 O O . GLY A 1 196 ? -5.951 9.001 -19.096 1.00 63.91 196 GLY A O 1
ATOM 1454 N N . PRO A 1 197 ? -5.002 7.008 -18.622 1.00 64.75 197 PRO A N 1
ATOM 1455 C CA . PRO A 1 197 ? -4.275 6.946 -19.880 1.00 64.75 197 PRO A CA 1
ATOM 1456 C C . PRO A 1 197 ? -5.262 7.069 -21.041 1.00 64.75 197 PRO A C 1
ATOM 1458 O O . PRO A 1 197 ? -6.270 6.361 -21.106 1.00 64.75 197 PRO A O 1
ATOM 1461 N N . ARG A 1 198 ? -4.983 8.000 -21.960 1.00 69.00 198 ARG A N 1
ATOM 1462 C CA . ARG A 1 198 ? -5.800 8.156 -23.166 1.00 69.00 198 ARG A CA 1
ATOM 1463 C C . ARG A 1 198 ? -5.715 6.837 -23.944 1.00 69.00 198 ARG A C 1
ATOM 1465 O O . ARG A 1 198 ? -4.594 6.385 -24.183 1.00 69.00 198 ARG A O 1
ATOM 1472 N N . PRO A 1 199 ? -6.840 6.203 -24.321 1.00 72.94 199 PRO A N 1
ATOM 1473 C CA . PRO A 1 199 ? -6.795 4.958 -25.075 1.00 72.94 199 PRO A CA 1
ATOM 1474 C C . PRO A 1 199 ? -6.060 5.218 -26.385 1.00 72.94 199 PRO A C 1
ATOM 1476 O O . PRO A 1 199 ? -6.497 6.052 -27.178 1.00 72.94 199 PRO A O 1
ATOM 1479 N N . TRP A 1 200 ? -4.933 4.532 -26.576 1.00 75.69 200 TRP A N 1
ATOM 1480 C CA . TRP A 1 200 ? -4.125 4.689 -27.776 1.00 75.69 200 TRP A CA 1
ATOM 1481 C C . TRP A 1 200 ? -4.935 4.252 -28.995 1.00 75.69 200 TRP A C 1
ATOM 1483 O O . TRP A 1 200 ? -5.458 3.135 -29.043 1.00 75.69 200 TRP A O 1
ATOM 1493 N N . LYS A 1 201 ? -5.047 5.135 -29.985 1.00 81.94 201 LYS A N 1
ATOM 1494 C CA . LYS A 1 201 ? -5.647 4.830 -31.280 1.00 81.94 201 LYS A CA 1
ATOM 1495 C C . LYS A 1 201 ? -4.553 4.710 -32.327 1.00 81.94 201 LYS A C 1
ATOM 1497 O O . LYS A 1 201 ? -3.563 5.437 -32.315 1.00 81.94 201 LYS A O 1
ATOM 1502 N N . LYS A 1 202 ? -4.746 3.799 -33.282 1.00 82.69 202 LYS A N 1
ATOM 1503 C CA . LYS A 1 202 ? -3.842 3.654 -34.428 1.00 82.69 202 LYS A CA 1
ATOM 1504 C C . LYS A 1 202 ? -3.735 4.996 -35.163 1.00 82.69 202 LYS A C 1
ATOM 1506 O O . LYS A 1 202 ? -4.730 5.476 -35.695 1.00 82.69 202 LYS A O 1
ATOM 1511 N N . GLY A 1 203 ? -2.530 5.561 -35.207 1.00 81.81 203 GLY A N 1
ATOM 1512 C CA . GLY A 1 203 ? -2.262 6.881 -35.789 1.00 81.81 203 GLY A CA 1
ATOM 1513 C C . GLY A 1 203 ? -2.077 8.000 -34.761 1.00 81.81 203 GLY A C 1
ATOM 1514 O O . GLY A 1 203 ? -1.661 9.089 -35.149 1.00 81.81 203 GLY A O 1
ATOM 1515 N N . ASP A 1 204 ? -2.312 7.738 -33.471 1.00 80.88 204 ASP A N 1
ATOM 1516 C CA . ASP A 1 204 ? -1.947 8.678 -32.415 1.00 80.88 204 ASP A CA 1
ATOM 1517 C C . ASP A 1 204 ? -0.417 8.791 -32.334 1.00 80.88 204 ASP A C 1
ATOM 1519 O O . ASP A 1 204 ? 0.278 7.766 -32.279 1.00 80.88 204 ASP A O 1
ATOM 1523 N N . PRO A 1 205 ? 0.135 10.016 -32.307 1.00 77.06 205 PRO A N 1
ATOM 1524 C CA . PRO A 1 205 ? 1.557 10.201 -32.081 1.00 77.06 205 PRO A CA 1
ATOM 1525 C C . PRO A 1 205 ? 1.929 9.665 -30.695 1.00 77.06 205 PRO A C 1
ATOM 1527 O O . PRO A 1 205 ? 1.249 9.944 -29.704 1.00 77.06 205 PRO A O 1
ATOM 1530 N N . VAL A 1 206 ? 3.043 8.931 -30.615 1.00 73.88 206 VAL A N 1
ATOM 1531 C CA . VAL A 1 206 ? 3.681 8.606 -29.334 1.00 73.88 206 VAL A CA 1
ATOM 1532 C C . VAL A 1 206 ? 4.292 9.901 -28.807 1.00 73.88 206 VAL A C 1
ATOM 1534 O O . VAL A 1 206 ? 5.425 10.253 -29.126 1.00 73.88 206 VAL A O 1
ATOM 1537 N N . MET A 1 207 ? 3.492 10.672 -28.076 1.00 65.69 207 MET A N 1
ATOM 1538 C CA . MET A 1 207 ? 3.967 11.866 -27.393 1.00 65.69 207 MET A CA 1
ATOM 1539 C C . MET A 1 207 ? 4.607 11.457 -26.064 1.00 65.69 207 MET A C 1
ATOM 1541 O O . MET A 1 207 ? 4.040 10.608 -25.369 1.00 65.69 207 MET A O 1
ATOM 1545 N N . PRO A 1 208 ? 5.749 12.059 -25.678 1.00 62.81 208 PRO A N 1
ATOM 1546 C CA . PRO A 1 208 ? 6.228 11.942 -24.309 1.00 62.81 208 PRO A CA 1
ATOM 1547 C C . PRO A 1 208 ? 5.115 12.417 -23.362 1.00 62.81 208 PRO A C 1
ATOM 1549 O O . PRO A 1 208 ? 4.387 13.355 -23.716 1.00 62.81 208 PRO A O 1
ATOM 1552 N N . PRO A 1 209 ? 4.935 11.766 -22.199 1.00 61.91 209 PRO A N 1
ATOM 1553 C CA . PRO A 1 209 ? 3.897 12.158 -21.259 1.00 61.91 209 PRO A CA 1
ATOM 1554 C C . PRO A 1 209 ? 4.066 13.643 -20.933 1.00 61.91 209 PRO A C 1
ATOM 1556 O O . PRO A 1 209 ? 5.152 14.095 -20.569 1.00 61.91 209 PRO A O 1
ATOM 1559 N N . SER A 1 210 ? 2.999 14.423 -21.115 1.00 61.09 210 SER A N 1
ATOM 1560 C CA . SER A 1 210 ? 2.963 15.793 -20.611 1.00 61.09 210 SER A CA 1
ATOM 1561 C C . SER A 1 210 ? 3.224 15.743 -19.102 1.00 61.09 210 SER A C 1
ATOM 1563 O O . SER A 1 210 ? 2.603 14.898 -18.447 1.00 61.09 210 SER A O 1
ATOM 1565 N N . PRO A 1 211 ? 4.108 16.600 -18.547 1.00 59.47 211 PRO A N 1
ATOM 1566 C CA . PRO A 1 211 ? 4.346 16.643 -17.110 1.00 59.47 211 PRO A CA 1
ATOM 1567 C C . PRO A 1 211 ? 2.998 16.719 -16.394 1.00 59.47 211 PRO A C 1
ATOM 1569 O O . PRO A 1 211 ? 2.171 17.545 -16.797 1.00 59.47 211 PRO A O 1
ATOM 1572 N N . PRO A 1 212 ? 2.727 15.852 -15.406 1.00 56.94 212 PRO A N 1
ATOM 1573 C CA . PRO A 1 212 ? 1.423 15.834 -14.774 1.00 56.94 212 PRO A CA 1
ATOM 1574 C C . PRO A 1 212 ? 1.168 17.209 -14.154 1.00 56.94 212 PRO A C 1
ATOM 1576 O O . PRO A 1 212 ? 1.919 17.662 -13.286 1.00 56.94 212 PRO A O 1
ATOM 1579 N N . GLU A 1 213 ? 0.103 17.888 -14.587 1.00 59.84 213 GLU A N 1
ATOM 1580 C CA . GLU A 1 213 ? -0.529 18.893 -13.734 1.00 59.84 213 GLU A CA 1
ATOM 1581 C C . GLU A 1 213 ? -0.809 18.193 -12.407 1.00 59.84 213 GLU A C 1
ATOM 1583 O O . GLU A 1 213 ? -1.364 17.101 -12.443 1.00 59.84 213 GLU A O 1
ATOM 1588 N N . ARG A 1 214 ? -0.374 18.739 -11.260 1.00 60.84 214 ARG A N 1
ATOM 1589 C CA . ARG A 1 214 ? -0.593 18.092 -9.953 1.00 60.84 214 ARG A CA 1
ATOM 1590 C C . ARG A 1 214 ? -2.102 17.991 -9.718 1.00 60.84 214 ARG A C 1
ATOM 1592 O O . ARG A 1 214 ? -2.694 19.000 -9.327 1.00 60.84 214 ARG A O 1
ATOM 1599 N N . PRO A 1 215 ? -2.739 16.829 -9.944 1.00 65.69 215 PRO A N 1
ATOM 1600 C CA . PRO A 1 215 ? -4.170 16.729 -9.773 1.00 65.69 215 PRO A CA 1
ATOM 1601 C C . PRO A 1 215 ? -4.445 16.692 -8.273 1.00 65.69 215 PRO A C 1
ATOM 1603 O O . PRO A 1 215 ? -3.593 16.274 -7.480 1.00 65.69 215 PRO A O 1
ATOM 1606 N N . MET A 1 216 ? -5.638 17.111 -7.862 1.00 72.25 216 MET A N 1
ATOM 1607 C CA . MET A 1 216 ? -6.082 16.831 -6.500 1.00 72.25 216 MET A CA 1
ATOM 1608 C C . MET A 1 216 ? -6.117 15.309 -6.327 1.00 72.25 216 MET A C 1
ATOM 1610 O O . MET A 1 216 ? -6.906 14.641 -6.994 1.00 72.25 216 MET A O 1
ATOM 1614 N N . ARG A 1 217 ? -5.245 14.755 -5.471 1.00 86.81 217 ARG A N 1
ATOM 1615 C CA . ARG A 1 217 ? -5.272 13.321 -5.167 1.00 86.81 217 ARG A CA 1
ATOM 1616 C C . ARG A 1 217 ? -6.562 13.000 -4.417 1.00 86.81 217 ARG A C 1
ATOM 1618 O O . ARG A 1 217 ? -6.893 13.629 -3.415 1.00 86.81 217 ARG A O 1
ATOM 1625 N N . THR A 1 218 ? -7.295 12.039 -4.951 1.00 93.12 218 THR A N 1
ATOM 1626 C CA . THR A 1 218 ? -8.512 11.478 -4.362 1.00 93.12 218 THR A CA 1
ATOM 1627 C C . THR A 1 218 ? -8.158 10.363 -3.381 1.00 93.12 218 THR A C 1
ATOM 1629 O O . THR A 1 218 ? -7.028 9.869 -3.372 1.00 93.12 218 THR A O 1
ATOM 1632 N N . LEU A 1 219 ? -9.127 9.910 -2.578 1.00 95.00 219 LEU A N 1
ATOM 1633 C CA . LEU A 1 219 ? -8.936 8.729 -1.729 1.00 95.00 219 LEU A CA 1
ATOM 1634 C C . LEU A 1 219 ? -8.525 7.506 -2.561 1.00 95.00 219 LEU A C 1
ATOM 1636 O O . LEU A 1 219 ? -7.626 6.772 -2.156 1.00 95.00 219 LEU A O 1
ATOM 1640 N N . ARG A 1 220 ? -9.114 7.340 -3.753 1.00 94.94 220 ARG A N 1
ATOM 1641 C CA . ARG A 1 220 ? -8.715 6.301 -4.705 1.00 94.94 220 ARG A CA 1
ATOM 1642 C C . ARG A 1 220 ? -7.223 6.344 -5.021 1.00 94.94 220 ARG A C 1
ATOM 1644 O O . ARG A 1 220 ? -6.565 5.315 -4.953 1.00 94.94 220 ARG A O 1
ATOM 1651 N N . ASP A 1 221 ? -6.683 7.526 -5.312 1.00 94.00 221 ASP A N 1
ATOM 1652 C CA . ASP A 1 221 ? -5.264 7.680 -5.656 1.00 94.00 221 ASP A CA 1
ATOM 1653 C C . ASP A 1 221 ? -4.342 7.319 -4.485 1.00 94.00 221 ASP A C 1
ATOM 1655 O O . ASP A 1 221 ? -3.247 6.798 -4.695 1.00 94.00 221 ASP A O 1
ATOM 1659 N N . HIS A 1 222 ? -4.773 7.591 -3.251 1.00 95.75 222 HIS A N 1
ATOM 1660 C CA . HIS A 1 222 ? -4.038 7.207 -2.049 1.00 95.75 222 HIS A CA 1
ATOM 1661 C C . HIS A 1 222 ? -4.053 5.691 -1.830 1.00 95.75 222 HIS A C 1
ATOM 1663 O O . HIS A 1 222 ? -3.002 5.105 -1.567 1.00 95.75 222 HIS A O 1
ATOM 1669 N N . VAL A 1 223 ? -5.206 5.040 -2.002 1.00 96.12 223 VAL A N 1
ATOM 1670 C CA . VAL A 1 223 ? -5.307 3.577 -1.900 1.00 96.12 223 VAL A CA 1
ATOM 1671 C C . VAL A 1 223 ? -4.520 2.889 -3.021 1.00 96.12 223 VAL A C 1
ATOM 1673 O O . VAL A 1 223 ? -3.791 1.937 -2.749 1.00 96.12 223 VAL A O 1
ATOM 1676 N N . ASP A 1 224 ? -4.582 3.394 -4.256 1.00 94.69 224 ASP A N 1
ATOM 1677 C CA . ASP A 1 224 ? -3.795 2.875 -5.382 1.00 94.69 224 ASP A CA 1
ATOM 1678 C C . ASP A 1 224 ? -2.280 3.026 -5.140 1.00 94.69 224 ASP A C 1
ATOM 1680 O O . ASP A 1 224 ? -1.508 2.130 -5.489 1.00 94.69 224 ASP A O 1
ATOM 1684 N N . HIS A 1 225 ? -1.845 4.108 -4.483 1.00 95.25 225 HIS A N 1
ATOM 1685 C CA . HIS A 1 225 ? -0.445 4.289 -4.088 1.00 95.25 225 HIS A CA 1
ATOM 1686 C C . HIS A 1 225 ? 0.008 3.240 -3.060 1.00 95.25 225 HIS A C 1
ATOM 1688 O O . HIS A 1 225 ? 1.022 2.571 -3.265 1.00 95.25 225 HIS A O 1
ATOM 1694 N N . ILE A 1 226 ? -0.759 3.029 -1.983 1.00 97.19 226 ILE A N 1
ATOM 1695 C CA . ILE A 1 226 ? -0.436 1.995 -0.983 1.00 97.19 226 ILE A CA 1
ATOM 1696 C C . ILE A 1 226 ? -0.463 0.599 -1.614 1.00 97.19 226 ILE A C 1
ATOM 1698 O O . ILE A 1 226 ? 0.451 -0.199 -1.400 1.00 97.19 226 ILE A O 1
ATOM 1702 N N . LYS A 1 227 ? -1.449 0.318 -2.472 1.00 96.06 227 LYS A N 1
ATOM 1703 C CA . LYS A 1 227 ? -1.523 -0.929 -3.239 1.00 96.06 227 LYS A CA 1
ATOM 1704 C C . LYS A 1 227 ? -0.283 -1.150 -4.104 1.00 96.06 227 LYS A C 1
ATOM 1706 O O . LYS A 1 227 ? 0.206 -2.276 -4.168 1.00 96.06 227 LYS A O 1
ATOM 1711 N N . GLY A 1 228 ? 0.238 -0.103 -4.744 1.00 94.50 228 GLY A N 1
ATOM 1712 C CA . GLY A 1 228 ? 1.478 -0.161 -5.517 1.00 94.50 228 GLY A CA 1
ATOM 1713 C C . GLY A 1 228 ? 2.677 -0.616 -4.679 1.00 94.50 228 GLY A C 1
ATOM 1714 O O . GLY A 1 228 ? 3.406 -1.515 -5.103 1.00 94.50 228 GLY A O 1
ATOM 1715 N N . TRP A 1 229 ? 2.844 -0.054 -3.475 1.00 96.44 229 TRP A N 1
ATOM 1716 C CA . TRP A 1 229 ? 3.873 -0.477 -2.512 1.00 96.44 229 TRP A CA 1
ATOM 1717 C C . TRP A 1 229 ? 3.701 -1.938 -2.087 1.00 96.44 229 TRP A C 1
ATOM 1719 O O . TRP A 1 229 ? 4.646 -2.716 -2.204 1.00 96.44 229 TRP A O 1
ATOM 1729 N N . VAL A 1 230 ? 2.498 -2.321 -1.645 1.00 97.06 230 VAL A N 1
ATOM 1730 C CA . VAL A 1 230 ? 2.201 -3.678 -1.152 1.00 97.06 230 VAL A CA 1
ATOM 1731 C C . VAL A 1 230 ? 2.417 -4.726 -2.240 1.00 97.06 230 VAL A C 1
ATOM 1733 O O . VAL A 1 230 ? 3.160 -5.684 -2.032 1.00 97.06 230 VAL A O 1
ATOM 1736 N N . ALA A 1 231 ? 1.828 -4.533 -3.422 1.00 95.25 231 ALA A N 1
ATOM 1737 C CA . ALA A 1 231 ? 1.968 -5.479 -4.525 1.00 95.25 231 ALA A CA 1
ATOM 1738 C C . ALA A 1 231 ? 3.425 -5.582 -5.002 1.00 95.25 231 ALA A C 1
ATOM 1740 O O . ALA A 1 231 ? 3.912 -6.683 -5.251 1.00 95.25 231 ALA A O 1
ATOM 1741 N N . GLY A 1 232 ? 4.143 -4.455 -5.088 1.00 91.94 232 GLY A N 1
ATOM 1742 C CA . GLY A 1 232 ? 5.562 -4.448 -5.447 1.00 91.94 232 GLY A CA 1
ATOM 1743 C C . GLY A 1 232 ? 6.436 -5.189 -4.431 1.00 91.94 232 GLY A C 1
ATOM 1744 O O . GLY A 1 232 ? 7.304 -5.976 -4.812 1.00 91.94 232 GLY A O 1
ATOM 1745 N N . ALA A 1 233 ? 6.189 -4.995 -3.135 1.00 93.81 233 ALA A N 1
ATOM 1746 C CA . ALA A 1 233 ? 6.913 -5.686 -2.071 1.00 93.81 233 ALA A CA 1
ATOM 1747 C C . ALA A 1 233 ? 6.637 -7.201 -2.068 1.00 93.81 233 ALA A C 1
ATOM 1749 O O . ALA A 1 233 ? 7.579 -8.001 -2.019 1.00 93.81 233 ALA A O 1
ATOM 1750 N N . HIS A 1 234 ? 5.369 -7.595 -2.200 1.00 95.31 234 HIS A N 1
ATOM 1751 C CA . HIS A 1 234 ? 4.966 -8.996 -2.150 1.00 95.31 234 HIS A CA 1
ATOM 1752 C C . HIS A 1 234 ? 5.420 -9.779 -3.385 1.00 95.31 234 HIS A C 1
ATOM 1754 O O . HIS A 1 234 ? 6.133 -10.775 -3.255 1.00 95.31 234 HIS A O 1
ATOM 1760 N N . TYR A 1 235 ? 5.098 -9.312 -4.595 1.00 94.06 235 TYR A N 1
ATOM 1761 C CA . TYR A 1 235 ? 5.425 -10.038 -5.830 1.00 94.06 235 TYR A CA 1
ATOM 1762 C C . TYR A 1 235 ? 6.900 -9.944 -6.240 1.00 94.06 235 TYR A C 1
ATOM 1764 O O . TYR A 1 235 ? 7.318 -10.617 -7.177 1.00 94.06 235 TYR A O 1
ATOM 1772 N N . SER A 1 236 ? 7.710 -9.165 -5.519 1.00 88.69 236 SER A N 1
ATOM 1773 C CA . SER A 1 236 ? 9.175 -9.240 -5.605 1.00 88.69 236 SER A CA 1
ATOM 1774 C C . SER A 1 236 ? 9.803 -10.220 -4.615 1.00 88.69 236 SER A C 1
ATOM 1776 O O . SER A 1 236 ? 11.016 -10.436 -4.644 1.00 88.69 236 SER A O 1
ATOM 1778 N N . SER A 1 237 ? 9.018 -10.776 -3.690 1.00 90.00 237 SER A N 1
ATOM 1779 C CA . SER A 1 237 ? 9.492 -11.813 -2.778 1.00 90.00 237 SER A CA 1
ATOM 1780 C C . SER A 1 237 ? 9.560 -13.160 -3.495 1.00 90.00 237 SER A C 1
ATOM 1782 O O . SER A 1 237 ? 8.852 -13.401 -4.469 1.00 90.00 237 SER A O 1
ATOM 1784 N N . GLU A 1 238 ? 10.398 -14.076 -3.006 1.00 89.50 238 GLU A N 1
ATOM 1785 C CA . GLU A 1 238 ? 10.455 -15.439 -3.549 1.00 89.50 238 GLU A CA 1
ATOM 1786 C C . GLU A 1 238 ? 9.097 -16.150 -3.462 1.00 89.50 238 GLU A C 1
ATOM 1788 O O . GLU A 1 238 ? 8.729 -16.868 -4.390 1.00 89.50 238 GLU A O 1
ATOM 1793 N N . ALA A 1 239 ? 8.354 -15.940 -2.374 1.00 90.38 239 ALA A N 1
ATOM 1794 C CA . ALA A 1 239 ? 7.021 -16.504 -2.198 1.00 90.38 239 ALA A CA 1
ATOM 1795 C C . ALA A 1 239 ? 6.042 -15.955 -3.248 1.00 90.38 239 ALA A C 1
ATOM 1797 O O . ALA A 1 239 ? 5.510 -16.737 -4.032 1.00 90.38 239 ALA A O 1
ATOM 1798 N N . GLY A 1 240 ? 5.913 -14.629 -3.359 1.00 90.94 240 GLY A N 1
ATOM 1799 C CA . GLY A 1 240 ? 5.019 -14.004 -4.339 1.00 90.94 240 GLY A CA 1
ATOM 1800 C C . GLY A 1 240 ? 5.402 -14.324 -5.790 1.00 90.94 240 GLY A C 1
ATOM 1801 O O . GLY A 1 240 ? 4.540 -14.582 -6.623 1.00 90.94 240 GLY A O 1
ATOM 1802 N N . MET A 1 241 ? 6.697 -14.409 -6.116 1.00 89.88 241 MET A N 1
ATOM 1803 C CA . MET A 1 241 ? 7.128 -14.843 -7.452 1.00 89.88 241 MET A CA 1
ATOM 1804 C C . MET A 1 241 ? 6.731 -16.295 -7.747 1.00 89.88 241 MET A C 1
ATOM 1806 O O . MET A 1 241 ? 6.330 -16.604 -8.871 1.00 89.88 241 MET A O 1
ATOM 1810 N N . LYS A 1 242 ? 6.824 -17.202 -6.764 1.00 91.25 242 LYS A N 1
ATOM 1811 C CA . LYS A 1 242 ? 6.394 -18.601 -6.932 1.00 91.25 242 LYS A CA 1
ATOM 1812 C C . LYS A 1 242 ? 4.894 -18.712 -7.185 1.00 91.25 242 LYS A C 1
ATOM 1814 O O . LYS A 1 242 ? 4.496 -19.545 -7.996 1.00 91.25 242 LYS A O 1
ATOM 1819 N N . GLU A 1 243 ? 4.081 -17.865 -6.558 1.00 91.62 243 GLU A N 1
ATOM 1820 C CA . GLU A 1 243 ? 2.634 -17.792 -6.816 1.00 91.62 243 GLU A CA 1
ATOM 1821 C C . GLU A 1 243 ? 2.327 -17.408 -8.269 1.00 91.62 243 GLU A C 1
ATOM 1823 O O . GLU A 1 243 ? 1.408 -17.953 -8.877 1.00 91.62 243 GLU A O 1
ATOM 1828 N N . LEU A 1 244 ? 3.163 -16.553 -8.869 1.00 89.69 244 LEU A N 1
ATOM 1829 C CA . LEU A 1 244 ? 3.094 -16.194 -10.290 1.00 89.69 244 LEU A CA 1
ATOM 1830 C C . LEU A 1 244 ? 3.663 -17.274 -11.234 1.00 89.69 244 LEU A C 1
ATOM 1832 O O . LEU A 1 244 ? 3.723 -17.067 -12.446 1.00 89.69 244 LEU A O 1
ATOM 1836 N N . GLY A 1 245 ? 4.088 -18.427 -10.709 1.00 86.50 245 GLY A N 1
ATOM 1837 C CA . GLY A 1 245 ? 4.628 -19.542 -11.489 1.00 86.50 245 GLY A CA 1
ATOM 1838 C C . GLY A 1 245 ? 6.146 -19.519 -11.675 1.00 86.50 245 GLY A C 1
ATOM 1839 O O . GLY A 1 245 ? 6.675 -20.281 -12.489 1.00 86.50 245 GLY A O 1
ATOM 1840 N N . TRP A 1 246 ? 6.878 -18.682 -10.931 1.00 86.00 246 TRP A N 1
ATOM 1841 C CA . TRP A 1 246 ? 8.338 -18.698 -10.973 1.00 86.00 246 TRP A CA 1
ATOM 1842 C C . TRP A 1 246 ? 8.898 -20.016 -10.428 1.00 86.00 246 TRP A C 1
ATOM 1844 O O . TRP A 1 246 ? 8.646 -20.412 -9.291 1.00 86.00 246 TRP A O 1
ATOM 1854 N N . THR A 1 247 ? 9.723 -20.689 -11.230 1.00 83.00 247 THR A N 1
ATOM 1855 C CA . THR A 1 247 ? 10.287 -22.005 -10.893 1.00 83.00 247 THR A CA 1
ATOM 1856 C C . THR A 1 247 ? 11.624 -21.933 -10.148 1.00 83.00 247 THR A C 1
ATOM 1858 O O . THR A 1 247 ? 12.300 -22.951 -10.020 1.00 83.00 247 THR A O 1
ATOM 1861 N N . GLY A 1 248 ? 12.052 -20.749 -9.694 1.00 82.00 248 GLY A N 1
ATOM 1862 C CA . GLY A 1 248 ? 13.355 -20.541 -9.040 1.00 82.00 248 GLY A CA 1
ATOM 1863 C C . GLY A 1 248 ? 14.538 -20.349 -10.003 1.00 82.00 248 GLY A C 1
ATOM 1864 O O . GLY A 1 248 ? 15.678 -20.170 -9.566 1.00 82.00 248 GLY A O 1
ATOM 1865 N N . ASN A 1 249 ? 14.281 -20.378 -11.313 1.00 79.00 249 ASN A N 1
ATOM 1866 C CA . ASN A 1 249 ? 15.294 -20.160 -12.341 1.00 79.00 249 ASN A CA 1
ATOM 1867 C C . ASN A 1 249 ? 15.567 -18.660 -12.493 1.00 79.00 249 ASN A C 1
ATOM 1869 O O . ASN A 1 249 ? 14.642 -17.890 -12.742 1.00 79.00 249 ASN A O 1
ATOM 1873 N N . MET A 1 250 ? 16.829 -18.249 -12.359 1.00 70.94 250 MET A N 1
ATOM 1874 C CA . MET A 1 250 ? 17.230 -16.845 -12.552 1.00 70.94 250 MET A CA 1
ATOM 1875 C C . MET A 1 250 ? 17.495 -16.535 -14.026 1.00 70.94 250 MET A C 1
ATOM 1877 O O . MET A 1 250 ? 17.271 -15.420 -14.480 1.00 70.94 250 MET A O 1
ATOM 1881 N N . PHE A 1 251 ? 17.969 -17.540 -14.763 1.00 70.81 251 PHE A N 1
ATOM 1882 C CA . PHE A 1 251 ? 18.278 -17.445 -16.182 1.00 70.81 251 PHE A CA 1
ATOM 1883 C C . PHE A 1 251 ? 17.784 -18.693 -16.900 1.00 70.81 251 PHE A C 1
ATOM 1885 O O . PHE A 1 251 ? 17.942 -19.812 -16.401 1.00 70.81 251 PHE A O 1
ATOM 1892 N N . PHE A 1 252 ? 17.225 -18.487 -18.087 1.00 69.38 252 PHE A N 1
ATOM 1893 C CA . PHE A 1 252 ? 16.940 -19.548 -19.039 1.00 69.38 252 PHE A CA 1
ATOM 1894 C C . PHE A 1 252 ? 18.086 -19.600 -20.053 1.00 69.38 252 PHE A C 1
ATOM 1896 O O . PHE A 1 252 ? 18.467 -18.564 -20.591 1.00 69.38 252 PHE A O 1
ATOM 1903 N N . GLN A 1 253 ? 18.651 -20.785 -20.306 1.00 70.00 253 GLN A N 1
ATOM 1904 C CA . GLN A 1 253 ? 19.662 -20.950 -21.364 1.00 70.00 253 GLN A CA 1
ATOM 1905 C C . GLN A 1 253 ? 19.057 -20.747 -22.761 1.00 70.00 253 GLN A C 1
ATOM 1907 O O . GLN A 1 253 ? 19.733 -20.299 -23.681 1.00 70.00 253 GLN A O 1
ATOM 1912 N N . SER A 1 254 ? 17.766 -21.036 -22.897 1.00 74.81 254 SER A N 1
ATOM 1913 C CA . SER A 1 254 ? 16.937 -20.729 -24.055 1.00 74.81 254 SER A CA 1
ATOM 1914 C C . SER A 1 254 ? 15.526 -20.401 -23.575 1.00 74.81 254 SER A C 1
ATOM 1916 O O . SER A 1 254 ? 15.053 -20.959 -22.582 1.00 74.81 254 SER A O 1
ATOM 1918 N N . TYR A 1 255 ? 14.846 -19.476 -24.252 1.00 69.88 255 TYR A N 1
ATOM 1919 C CA . TYR A 1 255 ? 13.459 -19.171 -23.919 1.00 69.88 255 TYR A CA 1
ATOM 1920 C C . TYR A 1 255 ? 12.579 -20.372 -24.284 1.00 69.88 255 TYR A C 1
ATOM 1922 O O . TYR A 1 255 ? 12.626 -20.817 -25.434 1.00 69.88 255 TYR A O 1
ATOM 1930 N N . PRO A 1 256 ? 11.780 -20.911 -23.346 1.00 69.69 256 PRO A N 1
ATOM 1931 C CA . PRO A 1 256 ? 10.806 -21.930 -23.697 1.00 69.69 256 PRO A CA 1
ATOM 1932 C C . PRO A 1 256 ? 9.806 -21.310 -24.676 1.00 69.69 256 PRO A C 1
ATOM 1934 O O . PRO A 1 256 ? 9.143 -20.326 -24.351 1.00 69.69 256 PRO A O 1
ATOM 1937 N N . GLY A 1 257 ? 9.740 -21.849 -25.894 1.00 69.69 257 GLY A N 1
ATOM 1938 C CA . GLY A 1 257 ? 8.769 -21.405 -26.888 1.00 69.69 257 GLY A CA 1
ATOM 1939 C C . GLY A 1 257 ? 7.341 -21.624 -26.389 1.00 69.69 257 GLY A C 1
ATOM 1940 O O . GLY A 1 257 ? 7.070 -22.572 -25.646 1.00 69.69 257 GLY A O 1
ATOM 1941 N N . CYS A 1 258 ? 6.415 -20.760 -26.802 1.00 75.62 258 CYS A N 1
ATOM 1942 C CA . CYS A 1 258 ? 4.999 -21.022 -26.586 1.00 75.62 258 CYS A CA 1
ATOM 1943 C C . CYS A 1 258 ? 4.605 -22.268 -27.399 1.00 75.62 258 CYS A C 1
ATOM 1945 O O . CYS A 1 258 ? 4.891 -22.304 -28.598 1.00 75.62 258 CYS A O 1
ATOM 1947 N N . PRO A 1 259 ? 3.947 -23.280 -26.806 1.00 67.00 259 PRO A N 1
ATOM 1948 C CA . PRO A 1 259 ? 3.377 -24.366 -27.585 1.00 67.00 259 PRO A CA 1
ATOM 1949 C C . PRO A 1 259 ? 2.203 -23.797 -28.378 1.00 67.00 259 PRO A C 1
ATOM 1951 O O . PRO A 1 259 ? 1.170 -23.438 -27.813 1.00 67.00 259 PRO A O 1
ATOM 1954 N N . HIS A 1 260 ? 2.362 -23.681 -29.687 1.00 72.62 260 HIS A N 1
ATOM 1955 C CA . HIS A 1 260 ? 1.271 -23.337 -30.586 1.00 72.62 260 HIS A CA 1
ATOM 1956 C C . HIS A 1 260 ? 1.293 -24.268 -31.801 1.00 72.62 260 HIS A C 1
ATOM 1958 O O . HIS A 1 260 ? 2.346 -24.834 -32.109 1.00 72.62 260 HIS A O 1
ATOM 1964 N N . PRO A 1 261 ? 0.127 -24.497 -32.435 1.00 69.62 261 PRO A N 1
ATOM 1965 C CA . PRO A 1 261 ? -0.050 -25.572 -33.411 1.00 69.62 261 PRO A CA 1
ATOM 1966 C C . PRO A 1 261 ? 0.885 -25.485 -34.619 1.00 69.62 261 PRO A C 1
ATOM 1968 O O . PRO A 1 261 ? 1.232 -26.519 -35.181 1.00 69.62 261 PRO A O 1
ATOM 1971 N N . ASP A 1 262 ? 1.304 -24.275 -34.986 1.00 73.25 262 ASP A N 1
ATOM 1972 C CA . ASP A 1 262 ? 2.034 -24.018 -36.228 1.00 73.25 262 ASP A CA 1
ATOM 1973 C C . ASP A 1 262 ? 3.561 -23.975 -36.041 1.00 73.25 262 ASP A C 1
ATOM 1975 O O . ASP A 1 262 ? 4.290 -23.887 -37.023 1.00 73.25 262 ASP A O 1
ATOM 1979 N N . GLY A 1 263 ? 4.061 -24.102 -34.803 1.00 61.97 263 GLY A N 1
ATOM 1980 C CA . GLY A 1 263 ? 5.492 -24.134 -34.493 1.00 61.97 263 GLY A CA 1
ATOM 1981 C C . GLY A 1 263 ? 6.219 -22.804 -34.745 1.00 61.97 263 GLY A C 1
ATOM 1982 O O . GLY A 1 263 ? 5.903 -22.030 -35.643 1.00 61.97 263 GLY A O 1
ATOM 1983 N N . HIS A 1 264 ? 7.210 -22.481 -33.914 1.00 64.94 264 HIS A N 1
ATOM 1984 C CA . HIS A 1 264 ? 8.133 -21.390 -34.231 1.00 64.94 264 HIS A CA 1
ATOM 1985 C C . HIS A 1 264 ? 9.262 -21.967 -35.091 1.00 64.94 264 HIS A C 1
ATOM 1987 O O . HIS A 1 264 ? 10.149 -22.630 -34.554 1.00 64.94 264 HIS A O 1
ATOM 1993 N N . GLU A 1 265 ? 9.240 -21.739 -36.407 1.00 54.25 265 GLU A N 1
ATOM 1994 C CA . GLU A 1 265 ? 10.443 -21.932 -37.224 1.00 54.25 265 GLU A CA 1
ATOM 1995 C C . GLU A 1 265 ? 11.530 -20.985 -36.703 1.00 54.25 265 GLU A C 1
ATOM 1997 O O . GLU A 1 265 ? 11.331 -19.771 -36.602 1.00 54.25 265 GLU A O 1
ATOM 2002 N N . ALA A 1 266 ? 12.665 -21.551 -36.296 1.00 50.44 266 ALA A N 1
ATOM 2003 C CA . ALA A 1 266 ? 13.829 -20.775 -35.909 1.00 50.44 266 ALA A CA 1
ATOM 2004 C C . ALA A 1 266 ? 14.374 -20.088 -37.167 1.00 50.44 266 ALA A C 1
ATOM 2006 O O . ALA A 1 266 ? 14.841 -20.759 -38.083 1.00 50.44 266 ALA A O 1
ATOM 2007 N N . ALA A 1 267 ? 14.272 -18.761 -37.224 1.00 41.06 267 ALA A N 1
ATOM 2008 C CA . ALA A 1 267 ? 14.962 -17.978 -38.236 1.00 41.06 267 ALA A CA 1
ATOM 2009 C C . ALA A 1 267 ? 16.472 -18.052 -37.959 1.00 41.06 267 ALA A C 1
ATOM 2011 O O . ALA A 1 267 ? 16.925 -17.605 -36.902 1.00 41.06 267 ALA A O 1
ATOM 2012 N N . GLU A 1 268 ? 17.197 -18.678 -38.884 1.00 33.94 268 GLU A N 1
ATOM 2013 C CA . GLU A 1 268 ? 18.662 -18.773 -38.942 1.00 33.94 268 GLU A CA 1
ATOM 2014 C C . GLU A 1 268 ? 19.293 -17.467 -39.455 1.00 33.94 268 GLU A C 1
ATOM 2016 O O . GLU A 1 268 ? 18.691 -16.825 -40.352 1.00 33.94 268 GLU A O 1
#

Secondary structure (DSSP, 8-state):
----------------------------------------------------------EEEHHHHHHHHHTT--------------THHHHHHHTTS----S-GGG---S-HHHHHHHHHHHHHHSTTTTTTTHHHHHHHHHTTS-HHHHHHHHHHHHHHHHHHHHHHSS-GGGS-HHHHHHHHHHHHHSPPSSPPPPPP-TT---PPPPPPP-----HHHHHHHHHHHHHHHHHTSHHHHHHTT--SEEEESSPPPP--TT------

Radius of gyration: 29.65 Å; chains: 1; bounding box: 69×100×82 Å

Foldseek 3Di:
DDDDDDDDDDDDDDDDDDDDDDDDDDDDDDDDDDDDDDDDDDDDDDDDPPDPPPVPQPFQFPVNVVVVVVVVNDDDDDDPPDDPDQPLVVVLVVVPDDPPPDPLVPQQDDDPVLLLLLLLLLCVLPPCLVVLVLSSSLRNSLSPDDPVSVVLLVVLSVLLQVQCCVPPVGGLSPDDPVSNVVSVVVLQPDDFQFDPPDPDDVPDDPDDDDDDPPGPGGNNNSSVSSSSSSLSSQCSGPVNVVVVVDPSRPDRPDDDDDDDPVDDDDDD

pLDDT: mean 71.25, std 23.48, range [27.3, 98.12]